Protein AF-X1VUN6-F1 (afdb_monomer)

InterPro domains:
  IPR033480 Single Cache domain 2 [PF17200] (4-90)

Solvent-accessible surface area (backbone atoms only — not comparable to full-atom values): 10839 Å² total; per-residue (Å²): 141,75,76,74,42,57,31,84,76,55,94,57,66,90,48,43,74,38,69,43,38,86,39,56,31,94,86,69,45,40,52,49,47,54,40,48,59,33,6,70,40,96,87,25,32,73,46,82,45,47,39,80,55,35,89,90,76,67,41,65,40,53,26,47,32,39,17,33,50,43,75,97,75,56,40,67,51,69,53,69,47,49,51,67,63,52,50,51,54,50,52,53,52,50,53,52,50,52,50,53,53,51,52,52,52,51,52,53,51,51,55,51,49,52,52,50,51,50,52,51,52,49,52,51,52,52,51,51,53,52,52,53,54,52,48,55,54,52,50,43,59,61,44,48,78,78,43,93,66,71,68,75,44,83,83,51,87,50,69,68,61,27,55,52,36,54,51,52,38,53,51,51,54,54,50,52,51,51,54,51,53,49,51,52,53,54,49,56,59,58,76,75,108

pLDDT: mean 90.58, std 8.15, range [49.88, 98.62]

Nearest PDB structures (foldseek):
  4gcz-assembly1_A  TM=3.437E-01  e=2.105E-01  Bacillus subtilis subsp. subtilis str. 168
  8g4a-assembly1_A  TM=5.368E-01  e=7.379E-01  Homo sapiens
  8a7f-assembly1_A  TM=3.339E-01  e=5.742E-01  Pseudomonas putida KT2440
  3lif-assembly2_B  TM=4.644E-01  e=2.012E+00  Rhodopseudomonas palustris

Structure (mmCIF, N/CA/C/O backbone):
data_AF-X1VUN6-F1
#
_entry.id   AF-X1VUN6-F1
#
loop_
_atom_site.group_PDB
_atom_site.id
_atom_site.type_symbol
_atom_site.label_atom_id
_atom_site.label_alt_id
_atom_site.label_comp_id
_atom_site.label_asym_id
_atom_site.label_entity_id
_atom_site.label_seq_id
_atom_site.pdbx_PDB_ins_code
_atom_site.Cartn_x
_atom_site.Cartn_y
_atom_site.Cartn_z
_atom_site.occupancy
_atom_si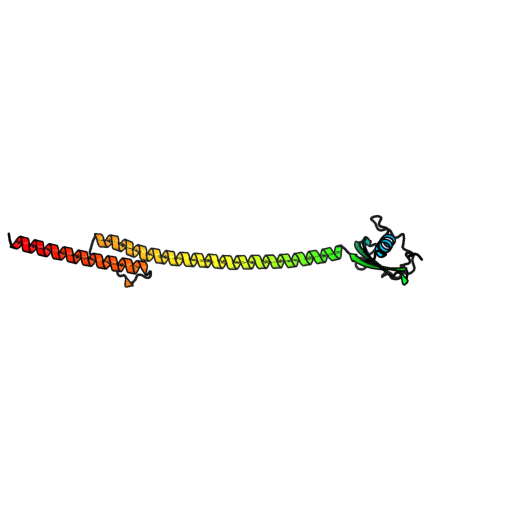te.B_iso_or_equiv
_atom_site.auth_seq_id
_atom_site.auth_comp_id
_atom_site.auth_asym_id
_atom_site.auth_atom_id
_atom_site.pdbx_PDB_model_num
ATOM 1 N N . ASN A 1 1 ? 19.304 -13.872 -46.587 1.00 49.88 1 ASN A N 1
ATOM 2 C CA . ASN A 1 1 ? 18.968 -12.550 -46.022 1.00 49.88 1 ASN A CA 1
ATOM 3 C C . ASN A 1 1 ? 19.120 -12.633 -44.522 1.00 49.88 1 ASN A C 1
ATOM 5 O O . ASN A 1 1 ? 18.476 -13.476 -43.923 1.00 49.88 1 ASN A O 1
ATOM 9 N N . THR A 1 2 ? 20.073 -11.897 -43.953 1.00 73.31 2 THR A N 1
ATOM 10 C CA . THR A 1 2 ? 20.476 -12.021 -42.545 1.00 73.31 2 THR A CA 1
ATOM 11 C C . THR A 1 2 ? 20.540 -10.642 -41.900 1.00 73.31 2 THR A C 1
ATOM 13 O O . THR A 1 2 ? 20.994 -9.680 -42.524 1.00 73.31 2 THR A O 1
ATOM 16 N N . PHE A 1 3 ? 20.104 -10.549 -40.644 1.00 85.88 3 PHE A N 1
ATOM 17 C CA . PHE A 1 3 ? 20.294 -9.370 -39.802 1.00 85.88 3 PHE A CA 1
ATOM 18 C C . PHE A 1 3 ? 21.800 -9.123 -39.622 1.00 85.88 3 PHE A C 1
ATOM 20 O O . PHE A 1 3 ? 22.508 -9.965 -39.076 1.00 85.88 3 PHE A O 1
ATOM 27 N N . LYS A 1 4 ? 22.307 -7.984 -40.112 1.00 89.06 4 LYS A N 1
ATOM 28 C CA . LYS A 1 4 ? 23.756 -7.686 -40.158 1.00 89.06 4 LYS A CA 1
ATOM 29 C C . LYS A 1 4 ? 24.303 -6.986 -38.908 1.00 89.06 4 LYS A C 1
ATOM 31 O O . LYS A 1 4 ? 25.496 -6.717 -38.858 1.00 89.06 4 LYS A O 1
ATOM 36 N N . GLY A 1 5 ? 23.444 -6.607 -37.958 1.00 91.06 5 GLY A N 1
ATOM 37 C CA . GLY A 1 5 ? 23.837 -5.827 -36.774 1.00 91.06 5 GLY A CA 1
ATOM 38 C C . GLY A 1 5 ? 24.268 -4.382 -37.064 1.00 91.06 5 GLY A C 1
ATOM 39 O O . GLY A 1 5 ? 24.896 -3.743 -36.219 1.00 91.06 5 GLY A O 1
ATOM 40 N N . ILE A 1 6 ? 23.948 -3.852 -38.251 1.00 95.25 6 ILE A N 1
ATOM 41 C CA . ILE A 1 6 ? 24.195 -2.448 -38.602 1.00 95.25 6 ILE A CA 1
ATOM 42 C C . ILE A 1 6 ? 23.177 -1.574 -37.873 1.00 95.25 6 ILE A C 1
ATOM 44 O O . ILE A 1 6 ? 21.969 -1.751 -38.017 1.00 95.25 6 ILE A O 1
ATOM 48 N N . THR A 1 7 ? 23.672 -0.608 -37.109 1.00 94.88 7 THR A N 1
ATOM 49 C CA . THR A 1 7 ? 22.829 0.319 -36.352 1.00 94.88 7 THR A CA 1
ATOM 50 C C . THR A 1 7 ? 22.155 1.314 -37.296 1.00 94.88 7 THR A C 1
ATOM 52 O O . THR A 1 7 ? 22.834 2.135 -37.912 1.00 94.88 7 THR A O 1
ATOM 55 N N . LEU A 1 8 ? 20.825 1.275 -37.386 1.00 94.38 8 LEU A N 1
ATOM 56 C CA . LEU A 1 8 ? 20.045 2.198 -38.224 1.00 94.38 8 LEU A CA 1
ATOM 57 C C . LEU A 1 8 ? 19.639 3.477 -37.476 1.00 94.38 8 LEU A C 1
ATOM 59 O O . LEU A 1 8 ? 19.599 4.551 -38.068 1.00 94.38 8 LEU A O 1
ATOM 63 N N . ALA A 1 9 ? 19.388 3.373 -36.168 1.00 93.56 9 ALA A N 1
ATOM 64 C CA . ALA A 1 9 ? 19.017 4.490 -35.307 1.00 93.56 9 ALA A CA 1
ATOM 65 C C . ALA A 1 9 ? 19.661 4.337 -33.923 1.00 93.56 9 ALA A C 1
ATOM 67 O O . ALA A 1 9 ? 19.695 3.244 -33.360 1.00 93.56 9 ALA A O 1
ATOM 68 N N . HIS A 1 10 ? 20.193 5.432 -33.376 1.00 91.75 10 HIS A N 1
ATOM 69 C CA . HIS A 1 10 ? 20.784 5.465 -32.040 1.00 91.75 10 HIS A CA 1
ATOM 70 C C . HIS A 1 10 ? 20.860 6.910 -31.530 1.00 91.75 10 HIS A C 1
ATOM 72 O O . HIS A 1 10 ? 21.116 7.823 -32.313 1.00 91.75 10 HIS A O 1
ATOM 78 N N . TYR A 1 11 ? 20.690 7.126 -30.221 1.00 88.12 11 TYR A N 1
ATOM 79 C CA . TYR A 1 11 ? 20.712 8.476 -29.639 1.00 88.12 11 TYR A CA 1
ATOM 80 C C . TYR A 1 11 ? 22.080 9.169 -29.825 1.00 88.12 11 TYR A C 1
ATOM 82 O O . TYR A 1 11 ? 22.154 10.339 -30.195 1.00 88.12 11 TYR A O 1
ATOM 90 N N . LYS A 1 12 ? 23.182 8.418 -29.668 1.00 90.38 12 LYS A N 1
ATOM 91 C CA . LYS A 1 12 ? 24.511 8.827 -30.150 1.00 90.38 12 LYS A CA 1
ATOM 92 C C . LYS A 1 12 ? 24.621 8.646 -31.660 1.00 90.38 12 LYS A C 1
ATOM 94 O O . LYS A 1 12 ? 24.723 7.512 -32.131 1.00 90.38 12 LYS A O 1
ATOM 99 N N . LYS A 1 13 ? 24.690 9.761 -32.391 1.00 93.19 13 LYS A N 1
ATOM 100 C CA . LYS A 1 13 ? 24.830 9.785 -33.858 1.00 93.19 13 LYS A CA 1
ATOM 101 C C . LYS A 1 13 ? 26.057 9.020 -34.363 1.00 93.19 13 LYS A C 1
ATOM 103 O O . LYS A 1 13 ? 25.990 8.403 -35.417 1.00 93.19 13 LYS A O 1
ATOM 108 N N . GLU A 1 14 ? 27.142 8.992 -33.591 1.00 93.44 14 GLU A N 1
ATOM 109 C CA . GLU A 1 14 ? 28.388 8.290 -33.941 1.00 93.44 14 GLU A CA 1
ATOM 110 C C . GLU A 1 14 ? 28.249 6.764 -34.062 1.00 93.44 14 GLU A C 1
ATOM 112 O O . GLU A 1 14 ? 29.154 6.115 -34.585 1.00 93.44 14 GLU A O 1
ATOM 117 N N . ASN A 1 15 ? 27.157 6.182 -33.557 1.00 92.62 15 ASN A N 1
ATOM 118 C CA . ASN A 1 15 ? 26.896 4.746 -33.648 1.00 92.62 15 ASN A CA 1
ATOM 119 C C . ASN A 1 15 ? 26.098 4.364 -34.897 1.00 92.62 15 ASN A C 1
ATOM 121 O O . ASN A 1 15 ? 26.076 3.188 -35.248 1.00 92.62 15 ASN A O 1
ATOM 125 N N . ILE A 1 16 ? 25.458 5.323 -35.572 1.00 95.88 16 ILE A N 1
ATOM 126 C CA . ILE A 1 16 ? 24.654 5.063 -36.770 1.00 95.88 16 ILE A CA 1
ATOM 127 C C . ILE A 1 16 ? 25.574 4.607 -37.911 1.00 95.88 16 ILE A C 1
ATOM 129 O O . ILE A 1 16 ? 26.646 5.168 -38.124 1.00 95.88 16 ILE A O 1
ATOM 133 N N . GLY A 1 17 ? 25.169 3.556 -38.624 1.00 95.38 17 GLY A N 1
ATOM 134 C CA . GLY A 1 17 ? 25.928 2.944 -39.717 1.00 95.38 17 GLY A CA 1
ATOM 135 C C . GLY A 1 17 ? 27.032 1.979 -39.272 1.00 95.38 17 GLY A C 1
ATOM 136 O O . GLY A 1 17 ? 27.578 1.263 -40.109 1.00 95.38 17 GLY A O 1
ATOM 137 N N . LYS A 1 18 ? 27.346 1.896 -37.972 1.00 95.12 18 LYS A N 1
ATOM 138 C CA . LYS A 1 18 ? 28.330 0.937 -37.454 1.00 95.12 18 LYS A CA 1
ATOM 139 C C . LYS A 1 18 ? 27.695 -0.433 -37.244 1.00 95.12 18 LYS A C 1
ATOM 141 O O . LYS A 1 18 ? 26.578 -0.537 -36.726 1.00 95.12 18 LYS A O 1
ATOM 146 N N . ASN A 1 19 ? 28.433 -1.482 -37.602 1.00 95.31 19 ASN A N 1
ATOM 147 C CA . ASN A 1 19 ? 28.108 -2.833 -37.165 1.00 95.31 19 ASN A CA 1
ATOM 148 C C . ASN A 1 19 ? 28.464 -2.964 -35.680 1.00 95.31 19 ASN A C 1
ATOM 150 O O . ASN A 1 19 ? 29.590 -2.667 -35.284 1.00 95.31 19 ASN A O 1
ATOM 154 N N . ARG A 1 20 ? 27.486 -3.352 -34.864 1.00 94.19 20 ARG A N 1
ATOM 155 C CA . ARG A 1 20 ? 27.638 -3.523 -33.416 1.00 94.19 20 ARG A CA 1
ATOM 156 C C . ARG A 1 20 ? 27.210 -4.919 -32.965 1.00 94.19 20 ARG A C 1
ATOM 158 O O . ARG A 1 20 ? 26.851 -5.078 -31.804 1.00 94.19 20 ARG A O 1
ATOM 165 N N . ILE A 1 21 ? 27.200 -5.912 -33.856 1.00 94.50 21 ILE A N 1
ATOM 166 C CA . ILE A 1 21 ? 26.751 -7.267 -33.510 1.00 94.50 21 ILE A CA 1
ATOM 167 C C . ILE A 1 21 ? 27.572 -7.877 -32.364 1.00 94.50 21 ILE A C 1
ATOM 169 O O . ILE A 1 21 ? 26.991 -8.439 -31.446 1.00 94.50 21 ILE A O 1
ATOM 173 N N . ASP A 1 22 ? 28.880 -7.609 -32.342 1.00 94.31 22 ASP A N 1
ATOM 174 C CA . ASP A 1 22 ? 29.821 -8.072 -31.311 1.00 94.31 22 ASP A CA 1
ATOM 175 C C . ASP A 1 22 ? 29.855 -7.173 -30.060 1.00 94.31 22 ASP A C 1
ATOM 177 O O . ASP A 1 22 ? 30.804 -7.205 -29.277 1.00 94.31 22 ASP A O 1
ATOM 181 N N . LEU A 1 23 ? 28.856 -6.300 -29.882 1.00 94.50 23 LEU A N 1
ATOM 182 C CA . LEU A 1 23 ? 28.766 -5.465 -28.690 1.00 94.50 23 LEU A CA 1
ATOM 183 C C . LEU A 1 23 ? 28.432 -6.334 -27.481 1.00 94.50 23 LEU A C 1
ATOM 185 O O . LEU A 1 23 ? 27.298 -6.791 -27.339 1.00 94.50 23 LEU A O 1
ATOM 189 N N . THR A 1 24 ? 29.404 -6.462 -26.589 1.00 95.88 24 THR A N 1
ATOM 190 C CA . THR A 1 24 ? 29.268 -7.208 -25.342 1.00 95.88 24 THR A CA 1
ATOM 191 C C . THR A 1 24 ? 29.187 -6.255 -24.156 1.00 95.88 24 THR A C 1
ATOM 193 O O . THR A 1 24 ? 29.926 -5.269 -24.095 1.00 95.88 24 THR A O 1
ATOM 196 N N . ASP A 1 25 ? 28.272 -6.523 -23.230 1.00 95.31 25 ASP A N 1
ATOM 197 C CA . ASP A 1 25 ? 28.170 -5.776 -21.979 1.00 95.31 25 ASP A CA 1
ATOM 198 C C . ASP A 1 25 ? 29.216 -6.221 -20.934 1.00 95.31 25 ASP A C 1
ATOM 200 O O . ASP A 1 25 ? 30.034 -7.113 -21.171 1.00 95.31 25 ASP A O 1
ATOM 204 N N . SER A 1 26 ? 29.197 -5.604 -19.749 1.00 94.31 26 SER A N 1
ATOM 205 C CA . SER A 1 26 ? 30.105 -5.957 -18.646 1.00 94.31 26 SER A CA 1
ATOM 206 C C . SER A 1 26 ? 29.884 -7.361 -18.069 1.00 94.31 26 SER A C 1
ATOM 208 O O . SER A 1 26 ? 30.753 -7.860 -17.360 1.00 94.31 26 SER A O 1
ATOM 210 N N . AS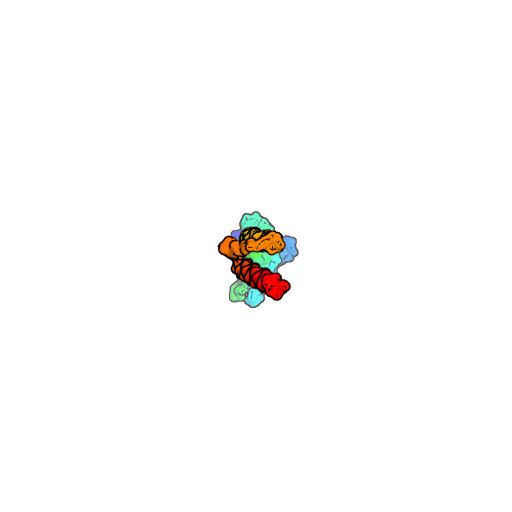N A 1 27 ? 28.742 -7.990 -18.357 1.00 94.00 27 ASN A N 1
ATOM 211 C CA . ASN A 1 27 ? 28.363 -9.321 -17.885 1.00 94.00 27 ASN A CA 1
ATOM 212 C C . ASN A 1 27 ? 28.617 -10.413 -18.940 1.00 94.00 27 ASN A C 1
ATOM 214 O O . ASN A 1 27 ? 28.343 -11.584 -18.684 1.00 94.00 27 ASN A O 1
ATOM 218 N N . GLY A 1 28 ? 29.148 -10.056 -20.114 1.00 95.00 28 GLY A N 1
ATOM 219 C CA . GLY A 1 28 ? 29.407 -10.996 -21.204 1.00 95.00 28 GLY A CA 1
ATOM 220 C C . GLY A 1 28 ? 28.227 -11.206 -22.160 1.00 95.00 28 GLY A C 1
ATOM 221 O O . GLY A 1 28 ? 28.318 -12.051 -23.050 1.00 95.00 28 GLY A O 1
ATOM 222 N N . VAL A 1 29 ? 27.135 -10.447 -22.027 1.00 96.69 29 VAL A N 1
ATOM 223 C CA . VAL A 1 29 ? 25.965 -10.542 -22.911 1.00 96.69 29 VAL A CA 1
ATOM 224 C C . VAL A 1 29 ? 26.264 -9.854 -24.238 1.00 96.69 29 VAL A C 1
ATOM 226 O O . VAL A 1 29 ? 26.546 -8.656 -24.275 1.00 96.69 29 VAL A O 1
ATOM 229 N N . ARG A 1 30 ? 26.151 -10.594 -25.347 1.00 96.62 30 ARG A N 1
ATOM 230 C CA . ARG A 1 30 ? 26.255 -10.063 -26.717 1.00 96.62 30 ARG A CA 1
ATOM 231 C C . ARG A 1 30 ? 24.961 -9.335 -27.084 1.00 96.62 30 ARG A C 1
ATOM 233 O O . ARG A 1 30 ? 24.092 -9.883 -27.753 1.00 96.62 30 ARG A O 1
ATOM 240 N N . ILE A 1 31 ? 24.828 -8.098 -26.605 1.00 95.81 31 ILE A N 1
ATOM 241 C CA . ILE A 1 31 ? 23.584 -7.311 -26.557 1.00 95.81 31 ILE A CA 1
ATOM 242 C C . ILE A 1 31 ? 22.792 -7.386 -27.868 1.00 95.81 31 ILE A C 1
ATOM 244 O O . ILE A 1 31 ? 21.620 -7.752 -27.874 1.00 95.81 31 ILE A O 1
ATOM 248 N N . ASN A 1 32 ? 23.416 -7.015 -28.990 1.00 95.31 32 ASN A N 1
ATOM 249 C CA . ASN A 1 32 ? 22.701 -6.903 -30.261 1.00 95.31 32 ASN A CA 1
ATOM 250 C C . ASN A 1 32 ? 22.405 -8.267 -30.888 1.00 95.31 32 ASN A C 1
ATOM 252 O O . ASN A 1 32 ? 21.377 -8.411 -31.541 1.00 95.31 32 ASN A O 1
ATOM 256 N N . GLU A 1 33 ? 23.273 -9.259 -30.693 1.00 96.25 33 GLU A N 1
ATOM 257 C CA . GLU A 1 33 ? 23.028 -10.625 -31.156 1.00 96.25 33 GLU A CA 1
ATOM 258 C C . GLU A 1 33 ? 21.854 -11.256 -30.406 1.00 96.25 33 GLU A C 1
ATOM 260 O O . GLU A 1 33 ? 20.937 -11.765 -31.046 1.00 96.25 33 GLU A O 1
ATOM 265 N N . GLU A 1 34 ? 21.830 -11.146 -29.076 1.00 96.81 34 GLU A N 1
ATOM 266 C CA . GLU A 1 34 ? 20.735 -11.661 -28.250 1.00 96.81 34 GLU A CA 1
ATOM 267 C C . GLU A 1 34 ? 19.415 -10.949 -28.563 1.00 96.81 34 GLU A C 1
ATOM 269 O O . GLU A 1 34 ? 18.403 -11.611 -28.790 1.00 96.81 34 GLU A O 1
ATOM 274 N N . LEU A 1 35 ? 19.419 -9.615 -28.692 1.00 96.62 35 LEU A N 1
ATOM 275 C CA . LEU A 1 35 ? 18.222 -8.862 -29.087 1.00 96.62 35 LEU A CA 1
ATOM 276 C C . LEU A 1 35 ? 17.714 -9.283 -30.471 1.00 96.62 35 LEU A C 1
ATOM 278 O O . LEU A 1 35 ? 16.518 -9.500 -30.644 1.00 96.62 35 LEU A O 1
ATOM 282 N N . ILE A 1 36 ? 18.605 -9.454 -31.453 1.00 96.06 36 ILE A N 1
ATOM 283 C CA . ILE A 1 36 ? 18.228 -9.960 -32.779 1.00 96.06 36 ILE A CA 1
ATOM 284 C C . ILE A 1 36 ? 17.673 -11.385 -32.675 1.00 96.06 36 ILE A C 1
ATOM 286 O O . ILE A 1 36 ? 16.708 -11.707 -33.367 1.00 96.06 36 ILE A O 1
ATOM 290 N N . ASN A 1 37 ? 18.252 -12.246 -31.839 1.00 95.94 37 ASN A N 1
ATOM 291 C CA . ASN A 1 37 ? 17.796 -13.622 -31.672 1.00 95.94 37 ASN A CA 1
ATOM 292 C C . ASN A 1 37 ? 16.387 -13.683 -31.080 1.00 95.94 37 ASN A C 1
ATOM 294 O O . ASN A 1 37 ? 15.528 -14.331 -31.675 1.00 95.94 37 ASN A O 1
ATOM 298 N N . VAL A 1 38 ? 16.119 -12.959 -29.988 1.00 97.12 38 VAL A N 1
ATOM 299 C CA . VAL A 1 38 ? 14.777 -12.933 -29.381 1.00 97.12 38 VAL A CA 1
ATOM 300 C C . VAL A 1 38 ? 13.753 -12.199 -30.250 1.00 97.12 38 VAL A C 1
ATOM 302 O O . VAL A 1 38 ? 12.574 -12.536 -30.214 1.00 97.12 38 VAL A O 1
ATOM 305 N N . SER A 1 39 ? 14.187 -11.248 -31.087 1.00 96.81 39 SER A N 1
ATOM 306 C CA . SER A 1 39 ? 13.291 -10.495 -31.976 1.00 96.81 39 SER A CA 1
ATOM 307 C C . SER A 1 39 ? 12.595 -11.351 -33.036 1.00 96.81 39 SER A C 1
ATOM 309 O O . SER A 1 39 ? 11.559 -10.944 -33.561 1.00 96.81 39 SER A O 1
ATOM 311 N N . LYS A 1 40 ? 13.163 -12.519 -33.361 1.00 94.75 40 LYS A N 1
ATOM 312 C CA . LYS A 1 40 ? 12.641 -13.459 -34.367 1.00 94.75 40 LYS A CA 1
ATOM 313 C C . LYS A 1 40 ? 11.497 -14.323 -33.841 1.00 94.75 40 LYS A C 1
ATOM 315 O O . LYS A 1 40 ? 10.872 -15.041 -34.617 1.00 94.75 40 LYS A O 1
ATOM 320 N N . ASN A 1 41 ? 11.245 -14.302 -32.534 1.00 95.31 41 ASN A N 1
ATOM 321 C CA . ASN A 1 41 ? 10.076 -14.962 -31.972 1.00 95.31 41 ASN A CA 1
ATOM 322 C C . ASN A 1 41 ? 8.798 -14.241 -32.444 1.00 95.31 41 ASN A C 1
ATOM 324 O O . ASN A 1 41 ? 8.833 -13.019 -32.610 1.00 95.31 41 ASN A O 1
ATOM 328 N N . PRO A 1 42 ? 7.664 -14.950 -32.610 1.00 92.81 42 PRO A N 1
ATOM 329 C CA . PRO A 1 42 ? 6.412 -14.348 -33.083 1.00 92.81 42 PRO A CA 1
ATOM 330 C C . PRO A 1 42 ? 5.973 -13.114 -32.277 1.00 92.81 42 PRO A C 1
ATOM 332 O O . PRO A 1 42 ? 5.596 -12.095 -32.854 1.00 92.81 42 PRO A O 1
ATOM 335 N N . ASP A 1 43 ? 6.113 -13.183 -30.952 1.00 94.81 43 ASP A N 1
ATOM 336 C CA . ASP A 1 43 ? 5.760 -12.112 -30.013 1.00 94.81 43 ASP A CA 1
ATOM 337 C C . ASP A 1 43 ? 6.981 -11.281 -29.579 1.00 94.81 43 ASP A C 1
ATOM 339 O O . ASP A 1 43 ? 6.955 -10.649 -28.526 1.00 94.81 43 ASP A O 1
ATOM 343 N N . GLY A 1 44 ? 8.083 -11.336 -30.337 1.00 96.31 44 GLY A N 1
ATOM 344 C CA . GLY A 1 44 ? 9.368 -10.773 -29.929 1.00 96.31 44 GLY A CA 1
ATOM 345 C C . GLY A 1 44 ? 9.920 -11.419 -28.654 1.00 96.31 44 GLY A C 1
ATOM 346 O O . GLY A 1 44 ? 9.596 -12.556 -28.296 1.00 96.31 44 GLY A O 1
ATOM 347 N N . GLY A 1 45 ? 10.785 -10.705 -27.941 1.00 97.62 45 GLY A N 1
ATOM 348 C CA . GLY A 1 45 ? 11.276 -11.199 -26.662 1.00 97.62 45 GLY A CA 1
ATOM 349 C C . GLY A 1 45 ? 12.167 -10.232 -25.911 1.00 97.62 45 GLY A C 1
ATOM 350 O O . GLY A 1 45 ? 12.497 -9.150 -26.399 1.00 97.62 45 GLY A O 1
ATOM 351 N N . TYR A 1 46 ? 12.531 -10.646 -24.701 1.00 97.94 46 TYR A N 1
ATOM 352 C CA . TYR A 1 46 ? 13.241 -9.826 -23.730 1.00 97.94 46 TYR A CA 1
ATOM 353 C C . TYR A 1 46 ? 14.681 -10.293 -23.530 1.00 97.94 46 TYR A C 1
ATOM 355 O O . TYR A 1 46 ? 14.969 -11.485 -23.625 1.00 97.94 46 TYR A O 1
ATOM 363 N N . VAL A 1 47 ? 15.567 -9.349 -23.218 1.00 97.50 47 VAL A N 1
ATOM 364 C CA . VAL A 1 47 ? 16.959 -9.603 -22.835 1.00 97.50 47 VAL A CA 1
ATOM 365 C C . VAL A 1 47 ? 17.324 -8.687 -21.675 1.00 97.50 47 VAL A C 1
ATOM 367 O O . VAL A 1 47 ? 17.145 -7.470 -21.767 1.00 97.50 47 VAL A O 1
ATOM 370 N N . ASP A 1 48 ? 17.891 -9.272 -20.626 1.00 97.50 48 ASP A N 1
ATOM 371 C CA . ASP A 1 48 ? 18.498 -8.541 -19.518 1.00 97.50 48 ASP A CA 1
ATOM 372 C C . ASP A 1 48 ? 19.982 -8.320 -19.813 1.00 97.50 48 ASP A C 1
ATOM 374 O O . ASP A 1 48 ? 20.723 -9.269 -20.076 1.00 97.50 48 ASP A O 1
ATOM 378 N N . TYR A 1 49 ? 20.422 -7.065 -19.798 1.00 97.00 49 TYR A N 1
ATOM 379 C CA . TYR A 1 49 ? 21.812 -6.704 -20.076 1.00 97.00 49 TYR A CA 1
ATOM 380 C C . TYR A 1 49 ? 22.182 -5.364 -19.440 1.00 97.00 49 TYR A C 1
ATOM 382 O O . TYR A 1 49 ? 21.329 -4.577 -19.032 1.00 97.00 49 TYR A O 1
ATOM 390 N N . VAL A 1 50 ? 23.473 -5.060 -19.382 1.00 96.88 50 VAL A N 1
ATOM 391 C CA . VAL A 1 50 ? 23.969 -3.742 -18.982 1.00 96.88 50 VAL A CA 1
ATOM 392 C C . VAL A 1 50 ? 24.068 -2.858 -20.221 1.00 96.88 50 VAL A C 1
ATOM 394 O O . VAL A 1 50 ? 24.904 -3.052 -21.106 1.00 96.88 50 VAL A O 1
ATOM 397 N N . GLY A 1 51 ? 23.195 -1.854 -20.308 1.00 93.00 51 GLY A N 1
ATOM 398 C CA . GLY A 1 51 ? 23.288 -0.833 -21.341 1.00 93.00 51 GLY A CA 1
ATOM 399 C C . GLY A 1 51 ? 24.582 -0.049 -21.162 1.00 93.00 51 GLY A C 1
ATOM 400 O O . GLY A 1 51 ? 24.822 0.497 -20.094 1.00 93.00 51 GLY A O 1
ATOM 401 N N . THR A 1 52 ? 25.410 0.041 -22.205 1.00 88.88 52 THR A N 1
ATOM 402 C CA . THR A 1 52 ? 26.748 0.657 -22.108 1.00 88.88 52 THR A CA 1
ATOM 403 C C . THR A 1 52 ? 26.722 2.135 -21.741 1.00 88.88 52 THR A C 1
ATOM 405 O O . THR A 1 52 ? 27.736 2.676 -21.314 1.00 88.88 52 THR A O 1
ATOM 408 N N . ILE A 1 53 ? 25.600 2.809 -22.001 1.00 89.25 53 ILE A N 1
ATOM 409 C CA . ILE A 1 53 ? 25.431 4.211 -21.657 1.00 89.25 53 ILE A CA 1
ATOM 410 C C . ILE A 1 53 ? 23.950 4.580 -21.523 1.00 89.25 53 ILE A C 1
ATOM 412 O O . ILE A 1 53 ? 23.181 4.504 -22.487 1.00 89.25 53 ILE A O 1
ATOM 416 N N . LYS A 1 54 ? 23.557 4.993 -20.319 1.00 92.25 54 LYS A N 1
ATOM 417 C CA . LYS A 1 54 ? 22.249 5.584 -20.045 1.00 92.25 54 LYS A CA 1
ATOM 418 C C . LYS A 1 54 ? 22.266 7.065 -20.454 1.00 92.25 54 LYS A C 1
ATOM 420 O O . LYS A 1 54 ? 23.189 7.770 -20.056 1.00 92.25 54 LYS A O 1
ATOM 425 N N . PRO A 1 55 ? 21.304 7.558 -21.260 1.00 89.12 55 PRO A N 1
ATOM 426 C CA . PRO A 1 55 ? 21.330 8.929 -21.782 1.00 89.12 55 PRO A CA 1
ATOM 427 C C . PRO A 1 55 ? 21.459 10.031 -20.723 1.00 89.12 55 PRO A C 1
ATOM 429 O O . PRO A 1 55 ? 22.166 11.004 -20.968 1.00 89.12 55 PRO A O 1
ATOM 432 N N . ASP A 1 56 ? 20.822 9.861 -19.562 1.00 88.88 56 ASP A N 1
ATOM 433 C CA . ASP A 1 56 ? 20.743 10.911 -18.538 1.00 88.88 56 ASP A CA 1
ATOM 434 C C . ASP A 1 56 ? 21.974 10.961 -17.623 1.00 88.88 56 ASP A C 1
ATOM 436 O O . ASP A 1 56 ? 22.350 12.030 -17.150 1.00 88.88 56 ASP A O 1
ATOM 440 N N . THR A 1 57 ? 22.625 9.817 -17.388 1.00 91.00 57 THR A N 1
ATOM 441 C CA . THR A 1 57 ? 23.796 9.715 -16.498 1.00 91.00 57 THR A CA 1
ATOM 442 C C . THR A 1 57 ? 25.113 9.579 -17.256 1.00 91.00 57 THR A C 1
ATOM 444 O O . THR A 1 57 ? 26.174 9.814 -16.693 1.00 91.00 57 THR A O 1
ATOM 447 N N . ASN A 1 58 ? 25.065 9.212 -18.540 1.00 89.81 58 ASN A N 1
ATOM 448 C CA . ASN A 1 58 ? 26.216 8.803 -19.344 1.00 89.81 58 ASN A CA 1
ATOM 449 C C . ASN A 1 58 ? 27.032 7.629 -18.761 1.00 89.81 58 ASN A C 1
ATOM 451 O O . ASN A 1 58 ? 28.151 7.378 -19.210 1.00 89.81 58 ASN A O 1
ATOM 455 N N . GLU A 1 59 ? 26.454 6.860 -17.840 1.00 92.00 59 GLU A N 1
ATOM 456 C CA . GLU A 1 59 ? 27.085 5.695 -17.215 1.00 92.00 59 GLU A CA 1
ATOM 457 C C . GLU A 1 59 ? 26.414 4.384 -17.659 1.00 92.00 59 GLU A C 1
ATOM 459 O O . GLU A 1 59 ? 25.258 4.402 -18.106 1.00 92.00 59 GLU A O 1
ATOM 464 N N . PRO A 1 60 ? 27.110 3.234 -17.576 1.00 93.25 60 PRO A N 1
ATOM 465 C CA . PRO A 1 60 ? 26.486 1.937 -17.793 1.00 93.25 60 PRO A CA 1
ATOM 466 C C . PRO A 1 60 ? 25.421 1.635 -16.732 1.00 93.25 60 PRO A C 1
ATOM 468 O O . PRO A 1 60 ? 25.637 1.888 -15.551 1.00 93.25 60 PRO A O 1
ATOM 471 N N . ALA A 1 61 ? 24.289 1.060 -17.139 1.00 95.75 61 ALA A N 1
ATOM 472 C CA . ALA A 1 61 ? 23.195 0.727 -16.225 1.00 95.75 61 ALA A CA 1
ATOM 473 C C . ALA A 1 61 ? 22.437 -0.531 -16.668 1.00 95.75 61 ALA A C 1
ATOM 475 O O . ALA A 1 61 ? 22.277 -0.783 -17.866 1.00 95.75 61 ALA A O 1
ATOM 476 N N . SER A 1 62 ? 21.943 -1.303 -15.697 1.00 96.69 62 SER A N 1
ATOM 477 C CA . SER A 1 62 ? 21.116 -2.488 -15.941 1.00 96.69 62 SER A CA 1
ATOM 478 C C . SER A 1 62 ? 19.840 -2.121 -16.690 1.00 96.69 62 SER A C 1
ATOM 480 O O . SER A 1 62 ? 19.132 -1.180 -16.324 1.00 96.69 62 SER A O 1
ATOM 482 N N . LYS A 1 63 ? 19.543 -2.878 -17.742 1.00 96.50 63 LYS A N 1
ATOM 483 C CA . LYS A 1 63 ? 18.449 -2.619 -18.666 1.00 96.50 63 LYS A CA 1
ATOM 484 C C . LYS A 1 63 ? 17.735 -3.915 -19.031 1.00 96.50 63 LYS A C 1
ATOM 486 O O . LYS A 1 63 ? 18.374 -4.919 -19.329 1.00 96.50 63 LYS A O 1
ATOM 491 N N . ILE A 1 64 ? 16.410 -3.841 -19.074 1.00 97.00 64 ILE A N 1
ATOM 492 C CA . ILE A 1 64 ? 15.556 -4.879 -19.651 1.00 97.00 64 ILE A CA 1
ATOM 493 C C . ILE A 1 64 ? 15.147 -4.384 -21.035 1.00 97.00 64 ILE A C 1
ATOM 495 O O . ILE A 1 64 ? 14.418 -3.393 -21.166 1.00 97.00 64 ILE A O 1
ATOM 499 N N . GLY A 1 65 ? 15.680 -5.017 -22.077 1.00 96.94 65 GLY A N 1
ATOM 500 C CA . GLY A 1 65 ? 15.333 -4.726 -23.463 1.00 96.94 65 GLY A CA 1
ATOM 501 C C . GLY A 1 65 ? 14.267 -5.675 -23.982 1.00 96.94 65 GLY A C 1
ATOM 502 O O . GLY A 1 65 ? 14.265 -6.845 -23.630 1.00 96.94 65 GLY A O 1
ATOM 503 N N . TYR A 1 66 ? 13.395 -5.176 -24.848 1.00 97.88 66 TYR A N 1
ATOM 504 C CA . TYR A 1 66 ? 12.487 -5.970 -25.666 1.00 97.88 66 TYR A CA 1
ATOM 505 C C . TYR A 1 66 ? 12.801 -5.705 -27.131 1.00 97.88 66 TYR A C 1
ATOM 507 O O . TYR A 1 66 ? 13.000 -4.546 -27.500 1.00 97.88 66 TYR A O 1
ATOM 515 N N . ALA A 1 67 ? 12.814 -6.741 -27.963 1.00 97.81 67 ALA A N 1
ATOM 516 C CA . ALA A 1 67 ? 12.992 -6.599 -29.399 1.00 97.81 67 ALA A CA 1
ATOM 517 C C . ALA A 1 67 ? 11.977 -7.419 -30.190 1.00 97.81 67 ALA A C 1
ATOM 519 O O . ALA A 1 67 ? 11.575 -8.504 -29.775 1.00 97.81 67 ALA A O 1
ATOM 520 N N . GLN A 1 68 ? 11.613 -6.901 -31.361 1.00 97.38 68 GLN A N 1
ATOM 521 C CA . GLN A 1 68 ? 10.757 -7.567 -32.334 1.00 97.38 68 GLN A CA 1
ATOM 522 C C . GLN A 1 68 ? 11.245 -7.278 -33.752 1.00 97.38 68 GLN A C 1
ATOM 524 O O . GLN A 1 68 ? 11.703 -6.173 -34.064 1.00 97.38 68 GLN A O 1
ATOM 529 N N . SER A 1 69 ? 11.194 -8.301 -34.597 1.00 96.12 69 SER A N 1
ATOM 530 C CA . SER A 1 69 ? 11.653 -8.219 -35.975 1.00 96.12 69 SER A CA 1
ATOM 531 C C . SER A 1 69 ? 10.537 -7.790 -36.927 1.00 96.12 69 SER A C 1
ATOM 533 O O . SER A 1 69 ? 9.360 -8.070 -36.717 1.00 96.12 69 SER A O 1
ATOM 535 N N . ILE A 1 70 ? 10.927 -7.080 -37.984 1.00 94.62 70 ILE A N 1
ATOM 536 C CA . ILE A 1 70 ? 10.107 -6.809 -39.165 1.00 94.62 70 ILE A CA 1
ATOM 537 C C . ILE A 1 70 ? 10.757 -7.565 -40.319 1.00 94.62 70 ILE A C 1
ATOM 539 O O . ILE A 1 70 ? 11.760 -7.110 -40.882 1.00 94.62 70 ILE A O 1
ATOM 543 N N . ASP A 1 71 ? 10.203 -8.729 -40.644 1.00 88.81 71 ASP A N 1
ATOM 544 C CA . ASP A 1 71 ? 10.812 -9.674 -41.582 1.00 88.81 71 ASP A CA 1
ATOM 545 C C . ASP A 1 71 ? 10.985 -9.098 -42.990 1.00 88.81 71 ASP A C 1
ATOM 547 O O . ASP A 1 71 ? 12.049 -9.269 -43.585 1.00 88.81 71 ASP A O 1
ATOM 551 N N . ASP A 1 72 ? 10.018 -8.332 -43.499 1.00 92.69 72 ASP A N 1
ATOM 552 C CA . ASP A 1 72 ? 10.094 -7.737 -44.844 1.00 92.69 72 ASP A CA 1
ATOM 553 C C . ASP A 1 72 ? 11.338 -6.859 -45.035 1.00 92.69 72 ASP A C 1
ATOM 555 O O . ASP A 1 72 ? 11.902 -6.775 -46.128 1.00 92.69 72 ASP A O 1
ATOM 559 N N . TRP A 1 73 ? 11.787 -6.204 -43.962 1.00 93.00 73 TRP A N 1
ATOM 560 C CA . TRP A 1 73 ? 12.922 -5.279 -43.982 1.00 93.00 73 TRP A CA 1
ATOM 561 C C . TRP A 1 73 ? 14.173 -5.853 -43.326 1.00 93.00 73 TRP A C 1
ATOM 563 O O . TRP A 1 73 ? 15.247 -5.258 -43.436 1.00 93.00 73 TRP A O 1
ATOM 573 N N . GLN A 1 74 ? 14.055 -7.007 -42.663 1.00 92.69 74 GLN A N 1
ATOM 574 C CA . GLN A 1 74 ? 15.112 -7.604 -41.846 1.00 92.69 74 GLN A CA 1
ATOM 575 C C . GLN A 1 74 ? 15.617 -6.619 -40.779 1.00 92.69 74 GLN A C 1
ATOM 577 O O . GLN A 1 74 ? 16.822 -6.480 -40.540 1.00 92.69 74 GLN A O 1
ATOM 582 N N . TRP A 1 75 ? 14.687 -5.883 -40.165 1.00 95.31 75 TRP A N 1
ATOM 583 C CA . TRP A 1 75 ? 14.973 -4.937 -39.086 1.00 95.31 75 TRP A CA 1
ATOM 584 C C . TRP A 1 75 ? 14.620 -5.557 -37.747 1.00 95.31 75 TRP A C 1
ATOM 586 O O . TRP A 1 75 ? 13.552 -6.136 -37.605 1.00 95.31 75 TRP A O 1
ATOM 596 N N . SER A 1 76 ? 15.507 -5.422 -36.766 1.00 95.69 76 SER A N 1
ATOM 597 C CA . SER A 1 76 ? 15.193 -5.709 -35.367 1.00 95.69 76 SER A CA 1
ATOM 598 C C . SER A 1 76 ? 14.977 -4.376 -34.670 1.00 95.69 76 SER A C 1
ATOM 600 O O . SER A 1 76 ? 15.906 -3.569 -34.583 1.00 95.69 76 SER A O 1
ATOM 602 N N . ILE A 1 77 ? 13.758 -4.131 -34.200 1.00 95.44 77 ILE A N 1
ATOM 603 C CA . ILE A 1 77 ? 13.409 -2.921 -33.460 1.00 95.44 77 ILE A CA 1
ATOM 604 C C . ILE A 1 77 ? 13.365 -3.280 -31.987 1.00 95.44 77 ILE A C 1
ATOM 606 O O . ILE A 1 77 ? 12.654 -4.199 -31.591 1.00 95.44 77 ILE A 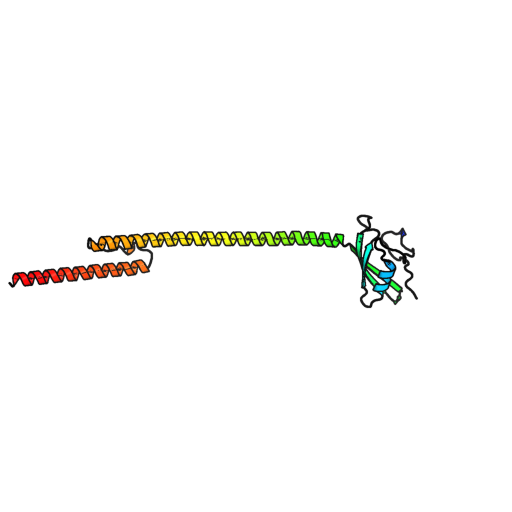O 1
ATOM 610 N N . GLY A 1 78 ? 14.137 -2.551 -31.186 1.00 93.75 78 GLY A N 1
ATOM 611 C CA . GLY A 1 78 ? 14.207 -2.751 -29.749 1.00 93.75 78 GLY A CA 1
ATOM 612 C C . GLY A 1 78 ? 13.835 -1.501 -28.968 1.00 93.75 78 GLY A C 1
ATOM 613 O O . GLY A 1 78 ? 14.155 -0.381 -29.366 1.00 93.75 78 GLY A O 1
ATOM 614 N N . THR A 1 79 ? 13.200 -1.706 -27.823 1.00 94.19 79 THR A N 1
ATOM 615 C CA . THR A 1 79 ? 13.025 -0.705 -26.769 1.00 94.19 79 THR A CA 1
ATOM 616 C C . THR A 1 79 ? 13.536 -1.281 -25.454 1.00 94.19 79 THR A C 1
ATOM 618 O O . THR A 1 79 ? 13.887 -2.454 -25.377 1.00 94.19 79 THR A O 1
ATOM 621 N N . GLY A 1 80 ? 13.617 -0.478 -24.402 1.00 93.62 80 GLY A N 1
ATOM 622 C CA . GLY A 1 80 ? 13.908 -1.021 -23.085 1.00 93.62 80 GLY A CA 1
ATOM 623 C C . GLY A 1 80 ? 13.909 0.025 -21.995 1.00 93.62 80 GLY A C 1
ATOM 624 O O . GLY A 1 80 ? 14.031 1.220 -22.266 1.00 93.62 80 GLY A O 1
ATOM 625 N N . VAL A 1 81 ? 13.833 -0.465 -20.768 1.00 95.12 81 VAL A N 1
ATOM 626 C CA . VAL A 1 81 ? 13.722 0.322 -19.539 1.00 95.12 81 VAL A CA 1
ATOM 627 C C . VAL A 1 81 ? 14.912 0.029 -18.639 1.00 95.12 81 VAL A C 1
ATOM 629 O O . VAL A 1 81 ? 15.367 -1.115 -18.567 1.00 95.12 81 VAL A O 1
ATOM 632 N N . TYR A 1 82 ? 15.446 1.059 -17.988 1.00 95.69 82 TYR A N 1
ATOM 633 C CA . TYR A 1 82 ? 16.506 0.864 -17.007 1.00 95.69 82 TYR A CA 1
ATOM 634 C C . TYR A 1 82 ? 15.902 0.432 -15.670 1.00 95.69 82 TYR A C 1
ATOM 636 O O . TYR A 1 82 ? 14.817 0.872 -15.288 1.00 95.69 82 TYR A O 1
ATOM 644 N N . VAL A 1 83 ? 16.585 -0.485 -14.986 1.00 94.88 83 VAL A N 1
ATOM 645 C CA . VAL A 1 83 ? 16.080 -1.101 -13.749 1.00 94.88 83 VAL A CA 1
ATOM 646 C C . VAL A 1 83 ? 16.014 -0.083 -12.610 1.00 94.88 83 VAL A C 1
ATOM 648 O O . VAL A 1 83 ? 15.065 -0.094 -11.834 1.00 94.88 83 VAL A O 1
ATOM 651 N N . ASP A 1 84 ? 16.966 0.844 -12.555 1.00 93.38 84 ASP A N 1
ATOM 652 C CA . ASP A 1 84 ? 16.999 1.926 -11.569 1.00 93.38 84 ASP A CA 1
ATOM 653 C C . ASP A 1 84 ? 15.781 2.864 -11.681 1.00 93.38 84 ASP A C 1
ATOM 655 O O . ASP A 1 84 ? 15.201 3.241 -10.665 1.00 93.38 84 ASP A O 1
ATOM 659 N N . ASP A 1 85 ? 15.318 3.171 -12.896 1.00 93.25 85 ASP A N 1
ATOM 660 C CA . ASP A 1 85 ? 14.097 3.964 -13.107 1.00 93.25 85 ASP A CA 1
ATOM 661 C C . ASP A 1 85 ? 12.863 3.246 -12.534 1.00 93.25 85 ASP A C 1
ATOM 663 O O . ASP A 1 85 ? 11.995 3.866 -11.913 1.00 93.25 85 ASP A O 1
ATOM 667 N N . ILE A 1 86 ? 12.795 1.919 -12.692 1.00 92.44 86 ILE A N 1
ATOM 668 C CA . ILE A 1 86 ? 11.730 1.094 -12.105 1.00 92.44 86 ILE A CA 1
ATOM 669 C C . ILE A 1 86 ? 11.820 1.123 -10.574 1.00 92.44 86 ILE A C 1
ATOM 671 O O . ILE A 1 86 ? 10.797 1.273 -9.902 1.00 92.44 86 ILE A O 1
ATOM 675 N N . GLU A 1 87 ? 13.021 0.996 -10.010 1.00 92.44 87 GLU A N 1
ATOM 676 C CA . GLU A 1 87 ? 13.240 1.024 -8.561 1.00 92.44 87 GLU A CA 1
ATOM 677 C C . GLU A 1 87 ? 12.808 2.352 -7.934 1.00 92.44 87 GLU A C 1
ATOM 679 O O . GLU A 1 87 ? 12.145 2.342 -6.893 1.00 92.44 87 GLU A O 1
ATOM 684 N N . VAL A 1 88 ? 13.103 3.479 -8.588 1.00 92.94 88 VAL A N 1
ATOM 685 C CA . VAL A 1 88 ? 12.647 4.810 -8.159 1.00 92.94 88 VAL A CA 1
ATOM 686 C C . VAL A 1 88 ? 11.120 4.867 -8.120 1.00 92.94 88 VAL A C 1
ATOM 688 O O . VAL A 1 88 ? 10.541 5.213 -7.088 1.00 92.94 88 VAL A O 1
ATOM 691 N N . ILE A 1 89 ? 10.451 4.437 -9.194 1.00 93.06 89 ILE A N 1
ATOM 692 C CA . ILE A 1 89 ? 8.981 4.415 -9.261 1.00 93.06 89 ILE A CA 1
ATOM 693 C C . ILE A 1 89 ? 8.399 3.522 -8.155 1.00 93.06 89 ILE A C 1
ATOM 695 O O . ILE A 1 89 ? 7.429 3.894 -7.487 1.00 93.06 89 ILE A O 1
ATOM 699 N N . ILE A 1 90 ? 8.986 2.345 -7.922 1.00 94.56 90 ILE A N 1
ATOM 700 C CA . ILE A 1 90 ? 8.549 1.431 -6.860 1.00 94.56 90 ILE A CA 1
ATOM 701 C C . ILE A 1 90 ? 8.729 2.076 -5.482 1.00 94.56 90 ILE A C 1
ATOM 703 O O . ILE A 1 90 ? 7.831 1.972 -4.642 1.00 94.56 90 ILE A O 1
ATOM 707 N N . ALA A 1 91 ? 9.857 2.741 -5.229 1.00 94.25 91 ALA A N 1
ATOM 708 C CA . ALA A 1 91 ? 10.130 3.408 -3.961 1.00 94.25 91 ALA A CA 1
ATOM 709 C C . ALA A 1 91 ? 9.124 4.538 -3.686 1.00 94.25 91 ALA A C 1
ATOM 711 O O . ALA A 1 91 ? 8.563 4.620 -2.587 1.00 94.25 91 ALA A O 1
ATOM 712 N N . GLU A 1 92 ? 8.811 5.357 -4.690 1.00 94.88 92 GLU A N 1
ATOM 713 C CA . GLU A 1 92 ? 7.795 6.409 -4.587 1.00 94.88 92 GLU A CA 1
ATOM 714 C C . GLU A 1 92 ? 6.411 5.832 -4.279 1.00 94.88 92 GLU A C 1
ATOM 716 O O . GLU A 1 92 ? 5.741 6.264 -3.335 1.00 94.88 92 GLU A O 1
ATOM 721 N N . LYS A 1 93 ? 5.996 4.794 -5.017 1.00 94.25 93 LYS A N 1
ATOM 722 C CA . LYS A 1 93 ? 4.710 4.119 -4.793 1.00 94.25 93 LYS A CA 1
ATOM 723 C C . LYS A 1 93 ? 4.627 3.493 -3.406 1.00 94.25 93 LYS A C 1
ATOM 725 O O . LYS A 1 93 ? 3.603 3.642 -2.740 1.00 94.25 93 LYS A O 1
ATOM 730 N N . ARG A 1 94 ? 5.700 2.853 -2.930 1.00 94.12 94 ARG A N 1
ATOM 731 C CA . ARG A 1 94 ? 5.778 2.319 -1.559 1.00 94.12 94 ARG A CA 1
ATOM 732 C C . ARG A 1 94 ? 5.585 3.420 -0.523 1.00 94.12 94 ARG A C 1
ATOM 734 O O . ARG A 1 94 ? 4.826 3.229 0.422 1.00 94.12 94 ARG A O 1
ATOM 741 N N . THR A 1 95 ? 6.225 4.568 -0.717 1.00 94.50 95 THR A N 1
ATOM 742 C CA . THR A 1 95 ? 6.148 5.696 0.219 1.00 94.50 95 THR A CA 1
ATOM 743 C C . THR A 1 95 ? 4.732 6.274 0.289 1.00 94.50 95 THR A C 1
ATOM 745 O O . THR A 1 95 ? 4.222 6.542 1.379 1.00 94.50 95 THR A O 1
ATOM 748 N N . ILE A 1 96 ? 4.061 6.407 -0.860 1.00 95.44 96 ILE A N 1
ATOM 749 C CA . ILE A 1 96 ? 2.664 6.858 -0.936 1.00 95.44 96 ILE A CA 1
ATOM 750 C C . ILE A 1 96 ? 1.740 5.868 -0.215 1.00 95.44 96 ILE A C 1
ATOM 752 O O . ILE A 1 96 ? 0.996 6.269 0.680 1.00 95.44 96 ILE A O 1
ATOM 756 N N . LEU A 1 97 ? 1.847 4.573 -0.528 1.00 94.75 97 LEU A N 1
ATOM 757 C CA . LEU A 1 97 ? 1.022 3.530 0.089 1.00 94.75 97 LEU A CA 1
ATOM 758 C C . LEU A 1 97 ? 1.226 3.450 1.607 1.00 94.75 97 LEU A C 1
ATOM 760 O O . LEU A 1 97 ? 0.261 3.362 2.364 1.00 94.75 97 LEU A O 1
ATOM 764 N N . GLN A 1 98 ? 2.472 3.527 2.083 1.00 95.38 98 GLN A N 1
ATOM 765 C CA . GLN A 1 98 ? 2.766 3.536 3.520 1.00 95.38 98 GLN A CA 1
ATOM 766 C C . GLN A 1 98 ? 2.125 4.730 4.230 1.00 95.38 98 GLN A C 1
ATOM 768 O O . GLN A 1 98 ? 1.623 4.591 5.349 1.00 95.38 98 GLN A O 1
ATOM 773 N N . LYS A 1 99 ? 2.121 5.901 3.586 1.00 95.56 99 LYS A N 1
ATOM 774 C CA . LYS A 1 99 ? 1.475 7.099 4.124 1.00 95.56 99 LYS A CA 1
ATOM 775 C C . LYS A 1 99 ? -0.041 6.920 4.209 1.00 95.56 99 LYS A C 1
ATOM 777 O O . LYS A 1 99 ? -0.611 7.205 5.259 1.00 95.56 99 LYS A O 1
ATOM 782 N N . GLU A 1 100 ? -0.673 6.404 3.157 1.00 95.25 100 GLU A N 1
ATOM 783 C CA . GLU A 1 100 ? -2.116 6.132 3.129 1.00 95.25 100 GLU A CA 1
ATOM 784 C C . GLU A 1 100 ? -2.532 5.134 4.216 1.00 95.25 100 GLU A C 1
ATOM 786 O O . GLU A 1 100 ? -3.435 5.420 5.006 1.00 95.25 100 GLU A O 1
ATOM 791 N N . VAL A 1 101 ? -1.821 4.007 4.326 1.00 96.06 101 VAL A N 1
ATOM 792 C CA . VAL A 1 101 ? -2.071 2.987 5.357 1.00 96.06 101 VAL A CA 1
ATOM 793 C C . VAL A 1 101 ? -1.914 3.575 6.759 1.00 96.06 101 VAL A C 1
ATOM 795 O O . VAL A 1 101 ? -2.763 3.361 7.625 1.00 96.06 101 VAL A O 1
ATOM 798 N N . ARG A 1 102 ? -0.862 4.366 7.001 1.00 96.94 102 ARG A N 1
ATOM 799 C CA . ARG A 1 102 ? -0.640 5.002 8.307 1.00 96.94 102 ARG A CA 1
ATOM 800 C C . ARG A 1 102 ? -1.770 5.961 8.674 1.00 96.94 102 ARG A C 1
ATOM 802 O O . ARG A 1 102 ? -2.220 5.945 9.819 1.00 96.94 102 ARG A O 1
ATOM 809 N N . THR A 1 103 ? -2.230 6.779 7.730 1.00 96.25 103 THR A N 1
ATOM 810 C CA . THR A 1 103 ? -3.349 7.703 7.957 1.00 96.25 103 THR A CA 1
ATOM 811 C C . THR A 1 103 ? -4.637 6.951 8.291 1.00 96.25 103 THR A C 1
ATOM 813 O O . THR A 1 103 ? -5.328 7.334 9.233 1.00 96.25 103 THR A O 1
ATOM 816 N N . GLN A 1 104 ? -4.929 5.846 7.601 1.00 95.44 104 GLN A N 1
ATOM 817 C CA . GLN A 1 104 ? -6.099 5.015 7.906 1.00 95.44 104 GLN A CA 1
ATOM 818 C C . GLN A 1 104 ? -6.014 4.390 9.304 1.00 95.44 104 GLN A C 1
ATOM 820 O O . GLN A 1 104 ? -6.972 4.470 10.072 1.00 95.44 104 GLN A O 1
ATOM 825 N N . ILE A 1 105 ? -4.855 3.836 9.681 1.00 97.38 105 ILE A N 1
ATOM 826 C CA . ILE A 1 105 ? -4.640 3.283 11.029 1.00 97.38 105 ILE A CA 1
ATOM 827 C C . ILE A 1 105 ? -4.862 4.360 12.100 1.00 97.38 105 ILE A C 1
ATOM 829 O O . ILE A 1 105 ? -5.522 4.101 13.106 1.00 97.38 105 ILE A O 1
ATOM 833 N N . GLN A 1 106 ? -4.359 5.580 11.885 1.00 97.44 106 GLN A N 1
ATOM 834 C CA . GLN A 1 106 ? -4.566 6.696 12.812 1.00 97.44 106 GLN A CA 1
ATOM 835 C C . GLN A 1 106 ? -6.045 7.083 12.936 1.00 97.44 106 GLN A C 1
ATOM 837 O O . GLN A 1 106 ? -6.524 7.283 14.050 1.00 97.44 106 GLN A O 1
ATOM 842 N N . GLN A 1 107 ? -6.786 7.150 11.827 1.00 96.12 107 GLN A N 1
ATOM 843 C CA . GLN A 1 107 ? -8.224 7.438 11.849 1.00 96.12 107 GLN A CA 1
ATOM 844 C C . GLN A 1 107 ? -9.008 6.367 12.616 1.00 96.12 107 GLN A C 1
ATOM 846 O O . GLN A 1 107 ? -9.815 6.704 13.482 1.00 96.12 107 GLN A O 1
ATOM 851 N N . ILE A 1 108 ? -8.726 5.086 12.359 1.00 97.69 108 ILE A N 1
ATOM 852 C CA . ILE A 1 108 ? -9.343 3.965 13.080 1.00 97.69 108 ILE A CA 1
ATOM 853 C C . ILE A 1 108 ? -9.039 4.062 14.580 1.00 97.69 108 ILE A C 1
ATOM 855 O O . ILE A 1 108 ? -9.951 3.950 15.397 1.00 97.69 108 ILE A O 1
ATOM 859 N N . ALA A 1 109 ? -7.785 4.330 14.957 1.00 98.25 109 ALA A N 1
ATOM 860 C CA . ALA A 1 109 ? -7.382 4.466 16.356 1.00 98.25 109 ALA A CA 1
ATOM 861 C C . ALA A 1 109 ? -8.086 5.632 17.073 1.00 98.25 109 ALA A C 1
ATOM 863 O O . ALA A 1 109 ? -8.468 5.496 18.239 1.00 98.25 109 ALA A O 1
ATOM 864 N N . VAL A 1 110 ? -8.301 6.760 16.384 1.00 98.38 110 VAL A N 1
ATOM 865 C CA . VAL A 1 110 ? -9.049 7.908 16.923 1.00 98.38 110 VAL A CA 1
ATOM 866 C C . VAL A 1 110 ? -10.518 7.548 17.125 1.00 98.38 110 VAL A C 1
ATOM 868 O O . VAL A 1 110 ? -11.042 7.749 18.219 1.00 98.38 110 VAL A O 1
ATOM 871 N N . VAL A 1 111 ? -11.177 6.970 16.116 1.00 98.44 111 VAL A N 1
ATOM 872 C CA . VAL A 1 111 ? -12.585 6.551 16.222 1.00 98.44 111 VAL A CA 1
ATOM 873 C C . VAL A 1 111 ? -12.761 5.541 17.356 1.00 98.44 111 VAL A C 1
ATOM 875 O O . VAL A 1 111 ? -13.651 5.694 18.190 1.00 98.44 111 VAL A O 1
ATOM 878 N N . PHE A 1 112 ? -11.872 4.553 17.446 1.00 98.44 112 PHE A N 1
ATOM 879 C CA . PHE A 1 112 ? -11.896 3.546 18.502 1.00 98.44 112 PHE A CA 1
ATOM 880 C C . PHE A 1 112 ? -11.709 4.161 19.897 1.00 98.44 112 PHE A C 1
ATOM 882 O O . PHE A 1 112 ? -12.458 3.841 20.819 1.00 98.44 112 PHE A O 1
ATOM 889 N N . SER A 1 113 ? -10.776 5.108 20.041 1.00 98.31 113 SER A N 1
ATOM 890 C CA . SER A 1 113 ? -10.583 5.866 21.285 1.00 98.31 113 SER A CA 1
ATOM 891 C C . SER A 1 113 ? -11.843 6.629 21.696 1.00 98.31 113 SER A C 1
ATOM 893 O O . SER A 1 113 ? -12.234 6.582 22.860 1.00 98.31 113 SER A O 1
ATOM 895 N N . VAL A 1 114 ? -12.519 7.292 20.751 1.00 98.50 114 VAL A N 1
ATOM 896 C CA . VAL A 1 114 ? -13.770 8.021 21.021 1.00 98.50 114 VAL A CA 1
ATOM 897 C C . VAL A 1 114 ? -14.871 7.069 21.490 1.00 98.50 114 VAL A C 1
ATOM 899 O O . VAL A 1 114 ? -15.548 7.359 22.477 1.00 98.50 114 VAL A O 1
ATOM 902 N N . VAL A 1 115 ? -15.023 5.915 20.835 1.00 98.62 115 VAL A N 1
ATOM 903 C CA . VAL A 1 115 ? -16.005 4.892 21.225 1.00 98.62 115 VAL A CA 1
ATOM 9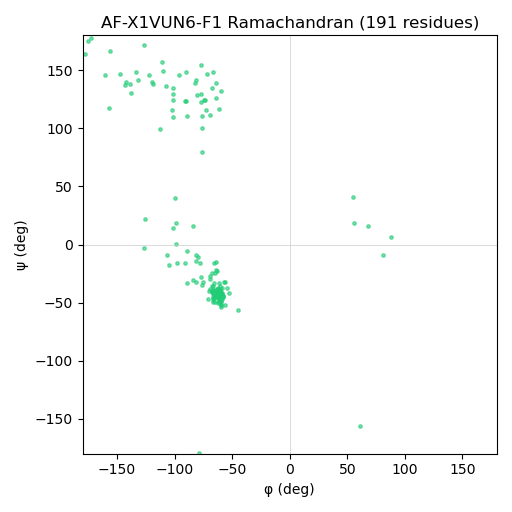04 C C . VAL A 1 115 ? -15.720 4.361 22.632 1.00 98.62 115 VAL A C 1
ATOM 906 O O . VAL A 1 115 ? -16.645 4.262 23.438 1.00 98.62 115 VAL A O 1
ATOM 909 N N . ILE A 1 116 ? -14.454 4.084 22.966 1.00 98.56 116 ILE A N 1
ATOM 910 C CA . ILE A 1 116 ? -14.052 3.656 24.315 1.00 98.56 116 ILE A CA 1
ATOM 911 C C . ILE A 1 116 ? -14.393 4.723 25.354 1.00 98.56 116 ILE A C 1
ATOM 913 O O . ILE A 1 116 ? -14.997 4.409 26.379 1.00 98.56 116 ILE A O 1
ATOM 917 N N . VAL A 1 117 ? -14.035 5.984 25.102 1.00 98.56 117 VAL A N 1
ATOM 918 C CA . VAL A 1 117 ? -14.318 7.085 26.033 1.00 98.56 117 VAL A CA 1
ATOM 919 C C . VAL A 1 117 ? -15.823 7.228 26.250 1.00 98.56 117 VAL A C 1
ATOM 921 O O . VAL A 1 117 ? -16.266 7.323 27.394 1.00 98.56 117 VAL A O 1
ATOM 924 N N . LEU A 1 118 ? -16.625 7.174 25.184 1.00 98.44 118 LEU A N 1
ATOM 925 C CA . LEU A 1 118 ? -18.081 7.241 25.284 1.00 98.44 118 LEU A CA 1
ATOM 926 C C . LEU A 1 118 ? -18.652 6.062 26.086 1.00 98.44 118 LEU A C 1
ATOM 928 O O . LEU A 1 118 ? -19.494 6.270 26.959 1.00 98.44 118 LEU A O 1
ATOM 932 N N . ALA A 1 119 ? -18.164 4.843 25.845 1.00 98.25 119 ALA A N 1
ATOM 933 C CA . ALA A 1 119 ? -18.571 3.658 26.596 1.00 98.25 119 ALA A CA 1
ATOM 934 C C . ALA A 1 119 ? -18.241 3.789 28.093 1.00 98.25 119 ALA A C 1
ATOM 936 O O . ALA A 1 119 ? -19.084 3.482 28.936 1.00 98.25 119 ALA A O 1
ATOM 937 N N . ILE A 1 120 ? -17.056 4.309 28.435 1.00 98.44 120 ILE A N 1
ATOM 938 C CA . ILE A 1 120 ? -16.652 4.575 29.824 1.00 98.44 120 ILE A CA 1
ATOM 939 C C . ILE A 1 120 ? -17.556 5.638 30.461 1.00 98.44 120 ILE A C 1
ATOM 941 O O . ILE A 1 120 ? -18.020 5.450 31.585 1.00 98.44 120 ILE A O 1
ATOM 945 N N . LEU A 1 121 ? -17.848 6.737 29.759 1.00 98.25 121 LEU A N 1
ATOM 946 C CA . LEU A 1 121 ? -18.730 7.794 30.265 1.00 98.25 121 LEU A CA 1
ATOM 947 C C . LEU A 1 121 ? -20.144 7.273 30.536 1.00 98.25 121 LEU A C 1
ATOM 949 O O . LEU A 1 121 ? -20.701 7.545 31.602 1.00 98.25 121 LEU A O 1
ATOM 953 N N . LEU A 1 122 ? -20.699 6.484 29.612 1.00 97.69 122 LEU A N 1
ATOM 954 C CA . LEU A 1 122 ? -21.992 5.829 29.793 1.00 97.69 122 LEU A CA 1
ATOM 955 C C . LEU A 1 122 ? -21.958 4.865 30.983 1.00 97.69 122 LEU A C 1
ATOM 957 O O . LEU A 1 122 ? -22.833 4.935 31.845 1.00 97.69 122 LEU A O 1
ATOM 961 N N . ALA A 1 123 ? -20.928 4.023 31.091 1.00 97.25 123 ALA A N 1
ATOM 962 C CA . ALA A 1 123 ? -20.775 3.098 32.210 1.00 97.25 123 ALA A CA 1
ATOM 963 C C . ALA A 1 123 ? -20.712 3.832 33.561 1.00 97.25 123 ALA A C 1
ATOM 965 O O . ALA A 1 123 ? -21.386 3.434 34.512 1.00 97.25 123 ALA A O 1
ATOM 966 N N . ILE A 1 124 ? -19.968 4.940 33.647 1.00 97.19 124 ILE A N 1
ATOM 967 C CA . ILE A 1 124 ? -19.893 5.773 34.856 1.00 97.19 124 ILE A CA 1
ATOM 968 C C . ILE A 1 124 ? -21.252 6.413 35.162 1.00 97.19 124 ILE A C 1
ATOM 970 O O . ILE A 1 124 ? -21.676 6.414 36.320 1.00 97.19 124 ILE A O 1
ATOM 974 N N . PHE A 1 125 ? -21.945 6.946 34.154 1.00 95.31 125 PHE A N 1
ATOM 975 C CA . PHE A 1 125 ? -23.265 7.556 34.316 1.00 95.31 125 PHE A CA 1
ATOM 976 C C . PHE A 1 125 ? -24.287 6.554 34.870 1.00 95.31 125 PHE A C 1
ATOM 978 O O . PHE A 1 125 ? -24.913 6.813 35.902 1.00 95.31 125 PHE A O 1
ATOM 985 N N . PHE A 1 126 ? -24.402 5.382 34.241 1.00 93.81 126 PHE A N 1
ATOM 986 C CA . PHE A 1 126 ? -25.293 4.314 34.694 1.00 93.81 126 PHE A CA 1
ATOM 987 C C . PHE A 1 126 ? -24.901 3.792 36.078 1.00 93.81 126 PHE A C 1
ATOM 989 O O . PHE A 1 126 ? -25.765 3.672 36.945 1.00 93.81 126 PHE A O 1
ATOM 996 N N . SER A 1 127 ? -23.609 3.557 36.326 1.00 95.44 127 SER A N 1
ATOM 997 C CA . SER A 1 127 ? -23.108 3.097 37.627 1.00 95.44 127 SER A CA 1
ATOM 998 C C . SER A 1 127 ? -23.481 4.063 38.757 1.00 95.44 127 SER A C 1
ATOM 1000 O O . SER A 1 127 ? -23.990 3.645 39.799 1.00 95.44 127 SER A O 1
ATOM 1002 N N . ARG A 1 128 ? -23.333 5.377 38.537 1.00 93.69 128 ARG A N 1
ATOM 1003 C CA . ARG A 1 128 ? -23.751 6.403 39.507 1.00 93.69 128 ARG A CA 1
ATOM 1004 C C . ARG A 1 128 ? -25.260 6.395 39.744 1.00 93.69 128 ARG A C 1
ATOM 1006 O O . ARG A 1 128 ? -25.682 6.470 40.898 1.00 93.69 128 ARG A O 1
ATOM 1013 N N . LYS A 1 129 ? -26.063 6.280 38.680 1.00 90.81 129 LYS A N 1
ATOM 1014 C CA . LYS A 1 129 ? -27.531 6.235 38.767 1.00 90.81 129 LYS A CA 1
ATOM 1015 C C . LYS A 1 129 ? -28.006 5.029 39.584 1.00 90.81 129 LYS A C 1
ATOM 1017 O O . LYS A 1 129 ? -28.761 5.199 40.538 1.00 90.81 129 LYS A O 1
ATOM 1022 N N . VAL A 1 130 ? -27.490 3.839 39.272 1.00 93.38 130 VAL A N 1
ATOM 1023 C CA . VAL A 1 130 ? -27.808 2.593 39.988 1.00 93.38 130 VAL A CA 1
ATOM 1024 C C . VAL A 1 130 ? -27.368 2.667 41.448 1.00 93.38 130 VAL A C 1
ATOM 1026 O O . VAL A 1 130 ? -28.145 2.328 42.337 1.00 93.38 130 VAL A O 1
ATOM 1029 N N . LYS A 1 131 ? -26.154 3.162 41.728 1.00 92.12 131 LYS A N 1
ATOM 1030 C CA . LYS A 1 131 ? -25.651 3.293 43.104 1.00 92.12 131 LYS A CA 1
ATOM 1031 C C . LYS A 1 131 ? -26.530 4.214 43.951 1.00 92.12 131 LYS A C 1
ATOM 1033 O O . LYS A 1 131 ? -26.794 3.896 45.110 1.00 92.12 131 LYS A O 1
ATOM 1038 N N . ARG A 1 132 ? -26.996 5.335 43.387 1.00 89.62 132 ARG A N 1
ATOM 1039 C CA . ARG A 1 132 ? -27.897 6.272 44.076 1.00 89.62 132 ARG A CA 1
ATOM 1040 C C . ARG A 1 132 ? -29.195 5.582 44.489 1.00 89.62 132 ARG A C 1
ATOM 1042 O O . ARG A 1 132 ? -29.540 5.598 45.665 1.00 89.62 132 ARG A O 1
ATOM 1049 N N . GLU A 1 133 ? -29.874 4.941 43.545 1.00 87.19 133 GLU A N 1
ATOM 1050 C CA . GLU A 1 133 ? -31.172 4.305 43.805 1.00 87.19 133 GLU A CA 1
ATOM 1051 C C . GLU A 1 133 ? -31.042 3.075 44.710 1.00 87.19 133 GLU A C 1
ATOM 1053 O O . GLU A 1 133 ? -31.823 2.909 45.641 1.00 87.19 133 GLU A O 1
ATOM 1058 N N . SER A 1 134 ? -29.983 2.279 44.541 1.00 89.25 134 SER A N 1
ATOM 1059 C CA . SER A 1 134 ? -29.664 1.171 45.447 1.00 89.25 134 SER A CA 1
ATOM 1060 C C . SER A 1 134 ? -29.412 1.644 46.884 1.00 89.25 134 SER A C 1
ATOM 1062 O O . SER A 1 134 ? -29.821 0.967 47.830 1.00 89.25 134 SER A O 1
ATOM 1064 N N . THR A 1 135 ? -28.800 2.819 47.072 1.00 87.50 135 THR A N 1
ATOM 1065 C CA . THR A 1 135 ? -28.589 3.398 48.409 1.00 87.50 135 THR A CA 1
ATOM 1066 C C . THR A 1 135 ? -29.917 3.790 49.055 1.00 87.50 135 THR A C 1
ATOM 1068 O O . THR A 1 135 ? -30.131 3.421 50.206 1.00 87.50 135 THR A O 1
ATOM 1071 N N . VAL A 1 136 ? -30.823 4.446 48.315 1.00 83.81 136 VAL A N 1
ATOM 1072 C CA . VAL A 1 136 ? -32.187 4.782 48.785 1.00 83.81 136 VAL A CA 1
ATOM 1073 C C . VAL A 1 136 ? -32.949 3.520 49.191 1.00 83.81 136 VAL A C 1
ATOM 1075 O O . VAL A 1 136 ? -33.570 3.461 50.251 1.00 83.81 136 VAL A O 1
ATOM 1078 N N . PHE A 1 137 ? -32.851 2.473 48.376 1.00 81.94 137 PHE A N 1
ATOM 1079 C CA . PHE A 1 137 ? -33.520 1.206 48.651 1.00 81.94 137 PHE A CA 1
ATOM 1080 C C . PHE A 1 137 ? -32.946 0.502 49.892 1.00 81.94 137 PHE A C 1
ATOM 1082 O O . PHE A 1 137 ? -33.676 -0.047 50.716 1.00 81.94 137 PHE A O 1
ATOM 1089 N N . THR A 1 138 ? -31.625 0.567 50.069 1.00 84.56 138 THR A N 1
ATOM 1090 C CA . THR A 1 138 ? -30.940 -0.006 51.235 1.00 84.56 138 THR A CA 1
ATOM 1091 C C . THR A 1 138 ? -31.249 0.771 52.516 1.00 84.56 138 THR A C 1
ATOM 1093 O O . THR A 1 138 ? -31.443 0.156 53.565 1.00 84.56 138 THR A O 1
ATOM 1096 N N . SER A 1 139 ? -31.303 2.108 52.462 1.00 81.44 139 SER A N 1
ATOM 1097 C CA . SER A 1 139 ? -31.684 2.924 53.621 1.00 81.44 139 SER A CA 1
ATOM 1098 C C . SER A 1 139 ? -33.136 2.685 54.012 1.00 81.44 139 SER A C 1
ATOM 1100 O O . SER A 1 139 ? -33.411 2.533 55.198 1.00 81.44 139 SER A O 1
ATOM 1102 N N . PHE A 1 140 ? -34.037 2.537 53.037 1.00 76.69 140 PHE A N 1
ATOM 1103 C CA . PHE A 1 140 ? -35.419 2.156 53.309 1.00 76.69 140 PHE A CA 1
ATOM 1104 C C . PHE A 1 140 ? -35.509 0.846 54.088 1.00 76.69 140 PHE A C 1
ATOM 1106 O O . PHE A 1 140 ? -36.140 0.824 55.135 1.00 76.69 140 PHE A O 1
ATOM 1113 N N . PHE A 1 141 ? -34.862 -0.235 53.641 1.00 75.62 141 PHE A N 1
ATOM 1114 C CA . PHE A 1 141 ? -34.960 -1.509 54.362 1.00 75.62 141 PHE A CA 1
ATOM 1115 C C . PHE A 1 141 ? -34.422 -1.426 55.793 1.00 75.62 141 PHE A C 1
ATOM 1117 O O . PHE A 1 141 ? -34.958 -2.081 56.684 1.00 75.62 141 PHE A O 1
ATOM 1124 N N . LYS A 1 142 ? -33.391 -0.606 56.031 1.00 78.62 142 LYS A N 1
ATOM 1125 C CA . LYS A 1 142 ? -32.902 -0.343 57.391 1.00 78.62 142 LYS A CA 1
ATOM 1126 C C . LYS A 1 142 ? -33.928 0.418 58.234 1.00 78.62 142 LYS A C 1
ATOM 1128 O O . LYS A 1 142 ? -34.104 0.088 59.401 1.00 78.62 142 LYS A O 1
ATOM 1133 N N . GLU A 1 143 ? -34.599 1.411 57.658 1.00 76.00 143 GLU A N 1
ATOM 1134 C CA . GLU A 1 143 ? -35.598 2.233 58.352 1.00 76.00 143 GLU A CA 1
ATOM 1135 C C . GLU A 1 143 ? -36.941 1.505 58.543 1.00 76.00 143 GLU A C 1
ATOM 1137 O O . GLU A 1 143 ? -37.553 1.652 59.595 1.00 76.00 143 GLU A O 1
ATOM 1142 N N . ALA A 1 144 ? -37.365 0.660 57.601 1.00 69.62 144 ALA A N 1
ATOM 1143 C CA . ALA A 1 144 ? -38.630 -0.084 57.631 1.00 69.62 144 ALA A CA 1
ATOM 1144 C C . ALA A 1 144 ? -38.689 -1.159 58.734 1.00 69.62 144 ALA A C 1
ATOM 1146 O O . ALA A 1 144 ? -39.764 -1.546 59.187 1.00 69.62 144 ALA A O 1
ATOM 1147 N N . VAL A 1 145 ? -37.530 -1.653 59.184 1.00 64.81 145 VAL A N 1
ATOM 1148 C CA . VAL A 1 145 ? -37.437 -2.549 60.352 1.00 64.81 145 VAL A CA 1
ATOM 1149 C C . VAL A 1 145 ? -37.574 -1.764 61.665 1.00 64.81 145 VAL A C 1
ATOM 1151 O O . VAL A 1 145 ? -38.039 -2.315 62.659 1.00 64.81 145 VAL A O 1
ATOM 1154 N N . ALA A 1 146 ? -37.195 -0.482 61.673 1.00 66.06 146 ALA A N 1
ATOM 1155 C CA . ALA A 1 146 ? -37.194 0.382 62.856 1.00 66.06 146 ALA A CA 1
ATOM 1156 C C . ALA A 1 146 ? -38.438 1.287 62.971 1.00 66.06 146 ALA A C 1
ATOM 1158 O O . ALA A 1 146 ? -38.699 1.836 64.040 1.00 66.06 146 ALA A O 1
ATOM 1159 N N . GLY A 1 147 ? -39.206 1.454 61.894 1.00 65.56 147 GLY A N 1
ATOM 1160 C CA . GLY A 1 147 ? -40.374 2.323 61.845 1.00 65.56 147 GLY A CA 1
ATOM 1161 C C . GLY A 1 147 ? -41.167 2.173 60.548 1.00 65.56 147 GLY A C 1
ATOM 1162 O O . GLY A 1 147 ? -40.801 1.430 59.646 1.00 65.56 147 GLY A O 1
ATOM 1163 N N . ASN A 1 148 ? -42.275 2.900 60.455 1.00 68.00 148 ASN A N 1
ATOM 1164 C CA . ASN A 1 148 ? -43.299 2.695 59.434 1.00 68.00 148 ASN A CA 1
ATOM 1165 C C . ASN A 1 148 ? -43.202 3.672 58.248 1.00 68.00 148 ASN A C 1
ATOM 1167 O O . ASN A 1 148 ? -44.187 4.252 57.790 1.00 68.00 148 ASN A O 1
ATOM 1171 N N . LYS A 1 149 ? -41.973 3.957 57.816 1.00 74.94 149 LYS A N 1
ATOM 1172 C CA . LYS A 1 149 ? -41.699 5.012 56.840 1.00 74.94 149 LYS A CA 1
ATOM 1173 C C . LYS A 1 149 ? -41.745 4.455 55.420 1.00 74.94 149 LYS A C 1
ATOM 1175 O O . LYS A 1 149 ? -41.008 3.529 55.097 1.00 74.94 149 LYS A O 1
ATOM 1180 N N . GLN A 1 150 ? -42.597 5.036 54.581 1.00 79.00 150 GLN A N 1
ATOM 1181 C CA . GLN A 1 150 ? -42.736 4.674 53.168 1.00 79.00 150 GLN A CA 1
ATOM 1182 C C . GLN A 1 150 ? -41.591 5.240 52.314 1.00 79.00 150 GLN A C 1
ATOM 1184 O O . GLN A 1 150 ? -40.983 6.256 52.656 1.00 79.00 150 GLN A O 1
ATOM 1189 N N . ILE A 1 151 ? -41.312 4.581 51.188 1.00 79.56 151 ILE A N 1
ATOM 1190 C CA . ILE A 1 151 ? -40.389 5.057 50.151 1.00 79.56 151 ILE A CA 1
ATOM 1191 C C . ILE A 1 151 ? -41.080 6.138 49.330 1.00 79.56 151 ILE A C 1
ATOM 1193 O O . ILE A 1 151 ? -42.155 5.895 48.785 1.00 79.56 151 ILE A O 1
ATOM 1197 N N . ASP A 1 152 ? -40.430 7.284 49.145 1.00 82.44 152 ASP A N 1
ATOM 1198 C CA . ASP A 1 152 ? -40.822 8.204 48.080 1.00 82.44 152 ASP A CA 1
ATOM 1199 C C . ASP A 1 152 ? -40.323 7.670 46.728 1.00 82.44 152 ASP A C 1
ATOM 1201 O O . ASP A 1 152 ? -39.145 7.768 46.375 1.00 82.44 152 ASP A O 1
ATOM 1205 N N . THR A 1 153 ? -41.222 7.038 45.974 1.00 81.94 153 THR A N 1
ATOM 1206 C CA . THR A 1 153 ? -40.912 6.450 44.665 1.00 81.94 153 THR A CA 1
ATOM 1207 C C . THR A 1 153 ? -40.913 7.476 43.534 1.00 81.94 153 THR A C 1
ATOM 1209 O O . THR A 1 153 ? -40.458 7.169 42.425 1.00 81.94 153 THR A O 1
ATOM 1212 N N . SER A 1 154 ? -41.357 8.711 43.793 1.00 80.94 154 SER A N 1
ATOM 1213 C CA . SER A 1 154 ? -41.382 9.780 42.792 1.00 80.94 154 SER A CA 1
ATOM 1214 C C . SER A 1 154 ? -39.974 10.262 42.416 1.00 80.94 154 SER A C 1
ATOM 1216 O O . SER A 1 154 ? -39.734 10.599 41.253 1.00 80.94 154 SER A O 1
ATOM 1218 N N . GLU A 1 155 ? -39.022 10.183 43.352 1.00 79.75 155 GLU A N 1
ATOM 1219 C CA . GLU A 1 155 ? -37.616 10.568 43.161 1.00 79.75 155 GLU A CA 1
ATOM 1220 C C . GLU A 1 155 ? -36.762 9.496 42.460 1.00 79.75 155 GLU A C 1
ATOM 1222 O O . GLU A 1 155 ? -35.650 9.769 41.983 1.00 79.75 155 GLU A O 1
ATOM 1227 N N . LEU A 1 156 ? -37.271 8.264 42.369 1.00 84.00 156 LEU A N 1
ATOM 1228 C CA . LEU A 1 156 ? -36.602 7.182 41.655 1.00 84.00 156 LEU A CA 1
ATOM 1229 C C . LEU A 1 156 ? -36.688 7.432 40.146 1.00 84.00 156 LEU A C 1
ATOM 1231 O O . LEU A 1 156 ? -37.648 8.000 39.630 1.00 84.00 156 LEU A O 1
ATOM 1235 N N . SER A 1 157 ? -35.668 7.026 39.400 1.00 84.69 157 SER A N 1
ATOM 1236 C CA . SER A 1 157 ? -35.571 7.299 37.962 1.00 84.69 157 SER A CA 1
ATOM 1237 C C . SER A 1 157 ? -35.334 6.049 37.118 1.00 84.69 157 SER A C 1
ATOM 1239 O O . SER A 1 157 ? -35.285 6.151 35.889 1.00 84.69 157 SER A O 1
ATOM 1241 N N . ILE A 1 158 ? -35.189 4.883 37.747 1.00 86.62 158 ILE A N 1
ATOM 1242 C CA . ILE A 1 158 ? -35.234 3.565 37.113 1.00 86.62 158 ILE A CA 1
ATOM 1243 C C . ILE A 1 158 ? -36.616 2.961 37.386 1.00 86.62 158 ILE A C 1
ATOM 1245 O O . ILE A 1 158 ? -37.094 2.944 38.522 1.00 86.62 158 ILE A O 1
ATOM 1249 N N . GLN A 1 159 ? -37.275 2.484 36.331 1.00 88.94 159 GLN A N 1
ATOM 1250 C CA . GLN A 1 159 ? -38.656 2.005 36.401 1.00 88.94 159 GLN A CA 1
ATOM 1251 C C . GLN A 1 159 ? -38.791 0.785 37.318 1.00 88.94 159 GLN A C 1
ATOM 1253 O O . GLN A 1 159 ? -39.734 0.699 38.101 1.00 88.94 159 GLN A O 1
ATOM 1258 N N . GLU A 1 160 ? -37.825 -0.126 37.271 1.00 87.00 160 GLU A N 1
ATOM 1259 C CA . GLU A 1 160 ? -37.786 -1.320 38.107 1.00 87.00 160 GLU A CA 1
ATOM 1260 C C . GLU A 1 160 ? -37.749 -0.953 39.594 1.00 87.00 160 GLU A C 1
ATOM 1262 O O . GLU A 1 160 ? -38.510 -1.511 40.380 1.00 87.00 160 GLU A O 1
ATOM 1267 N N . PHE A 1 161 ? -36.938 0.037 39.985 1.00 87.06 161 PHE A N 1
ATOM 1268 C CA . PHE A 1 161 ? -36.869 0.493 41.376 1.00 87.06 161 PHE A CA 1
ATOM 1269 C C . PHE A 1 161 ? -38.174 1.153 41.840 1.00 87.06 161 PHE A C 1
ATOM 1271 O O . PHE A 1 161 ? -38.576 0.928 42.982 1.00 87.06 161 PHE A O 1
ATOM 1278 N N . LYS A 1 162 ? -38.878 1.890 40.966 1.00 89.06 162 LYS A N 1
ATOM 1279 C CA . LYS A 1 162 ? -40.225 2.415 41.269 1.00 89.06 162 LYS A CA 1
ATOM 1280 C C . LYS A 1 162 ? -41.207 1.296 41.582 1.00 89.06 162 LYS A C 1
ATOM 1282 O O . LYS A 1 162 ? -41.814 1.302 42.644 1.00 89.06 162 LYS A O 1
ATOM 1287 N N . ILE A 1 163 ? -41.293 0.301 40.696 1.00 88.44 163 ILE A N 1
ATOM 1288 C CA . ILE A 1 163 ? -42.217 -0.832 40.844 1.00 88.44 163 ILE A CA 1
ATOM 1289 C C . ILE A 1 163 ? -41.964 -1.573 42.160 1.00 88.44 163 ILE A C 1
ATOM 1291 O O . ILE A 1 163 ? -42.910 -1.918 42.869 1.00 88.44 163 ILE A O 1
ATOM 1295 N N . ILE A 1 164 ? -40.698 -1.843 42.493 1.00 87.62 164 ILE A N 1
ATOM 1296 C CA . ILE A 1 164 ? -40.365 -2.537 43.744 1.00 87.62 164 ILE A CA 1
ATOM 1297 C C . ILE A 1 164 ? -40.707 -1.641 44.944 1.00 87.62 164 ILE A C 1
ATOM 1299 O O . ILE A 1 164 ? -41.263 -2.135 45.925 1.00 87.62 164 ILE A O 1
ATOM 1303 N N . GLY A 1 165 ? -40.441 -0.334 44.860 1.00 87.69 165 GLY A N 1
ATOM 1304 C CA . GLY A 1 165 ? -40.775 0.604 45.928 1.00 87.69 165 GLY A CA 1
ATOM 1305 C C . GLY A 1 165 ? -42.277 0.724 46.192 1.00 87.69 165 GLY A C 1
ATOM 1306 O O . GLY A 1 165 ? -42.700 0.630 47.342 1.00 87.69 165 GLY A O 1
ATOM 1307 N N . ASP A 1 166 ? -43.095 0.818 45.143 1.00 89.62 166 ASP A N 1
ATOM 1308 C CA . ASP A 1 166 ? -44.557 0.915 45.260 1.00 89.62 166 ASP A CA 1
ATOM 1309 C C . ASP A 1 166 ? -45.149 -0.353 45.900 1.00 89.62 166 ASP A C 1
ATOM 1311 O O . ASP A 1 166 ? -46.056 -0.296 46.739 1.00 89.62 166 ASP A O 1
ATOM 1315 N N . ARG A 1 167 ? -44.593 -1.523 45.557 1.00 88.25 167 ARG A N 1
ATOM 1316 C CA . ARG A 1 167 ? -44.962 -2.802 46.182 1.00 88.25 167 ARG A CA 1
ATOM 1317 C C . ARG A 1 167 ? -44.558 -2.863 47.652 1.00 88.25 167 ARG A C 1
ATOM 1319 O O . ARG A 1 167 ? -45.350 -3.328 48.469 1.00 88.25 167 ARG A O 1
ATOM 1326 N N . ALA A 1 168 ? -43.361 -2.390 47.997 1.00 86.31 168 ALA A N 1
ATOM 1327 C CA . ALA A 1 168 ? -42.905 -2.341 49.385 1.00 86.31 168 ALA A CA 1
ATOM 1328 C C . ALA A 1 168 ? -43.798 -1.425 50.241 1.00 86.31 168 ALA A C 1
ATOM 1330 O O . ALA A 1 168 ? -44.195 -1.809 51.341 1.00 86.31 168 ALA A O 1
ATOM 1331 N N . ASN A 1 169 ? -44.194 -0.268 49.703 1.00 88.06 169 ASN A N 1
ATOM 1332 C CA . ASN A 1 169 ? -45.141 0.640 50.354 1.00 88.06 169 ASN A CA 1
ATOM 1333 C C . ASN A 1 169 ? -46.512 -0.014 50.569 1.00 88.06 169 ASN A C 1
ATOM 1335 O O . ASN A 1 169 ? -47.069 0.067 51.662 1.00 88.06 169 ASN A O 1
ATOM 1339 N N . SER A 1 170 ? -47.029 -0.715 49.555 1.00 88.31 170 SER A N 1
ATOM 1340 C CA . 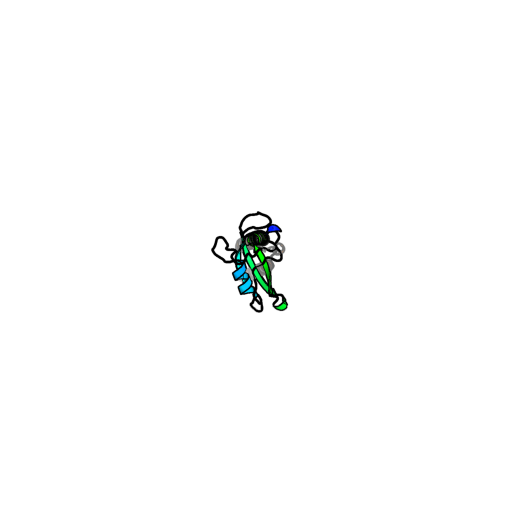SER A 1 170 ? -48.303 -1.443 49.653 1.00 88.31 170 SER A 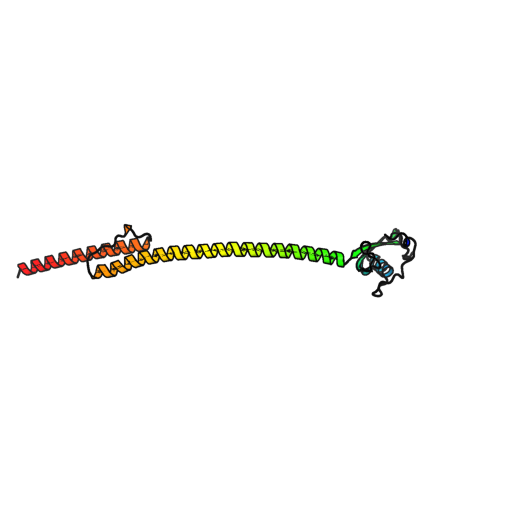CA 1
ATOM 1341 C C . SER A 1 170 ? -48.264 -2.531 50.736 1.00 88.31 170 SER A C 1
ATOM 1343 O O . SER A 1 170 ? -49.231 -2.715 51.471 1.00 88.31 170 SER A O 1
ATOM 1345 N N . MET A 1 171 ? -47.133 -3.231 50.875 1.00 85.94 171 MET A N 1
ATOM 1346 C CA . MET A 1 171 ? -46.935 -4.250 51.909 1.00 85.94 171 MET A CA 1
ATOM 1347 C C . MET A 1 171 ? -46.895 -3.652 53.324 1.00 85.94 171 MET A C 1
ATOM 1349 O O . MET A 1 171 ? -47.476 -4.236 54.238 1.00 85.94 171 MET A O 1
ATOM 1353 N N . LEU A 1 172 ? -46.232 -2.506 53.513 1.00 84.06 172 LEU A N 1
ATOM 1354 C CA . LEU A 1 172 ? -46.211 -1.800 54.801 1.00 84.06 172 LEU A CA 1
ATOM 1355 C C . LEU A 1 172 ? -47.622 -1.385 55.234 1.00 84.06 172 LEU A C 1
ATOM 1357 O O . LEU A 1 172 ? -48.023 -1.669 56.359 1.00 84.06 172 LEU A O 1
ATOM 1361 N N . LEU A 1 173 ? -48.399 -0.813 54.310 1.00 85.88 173 LEU A N 1
ATOM 1362 C CA . LEU A 1 173 ? -49.792 -0.437 54.562 1.00 85.88 173 LEU A CA 1
ATOM 1363 C C . LEU A 1 173 ? -50.651 -1.637 54.975 1.00 85.88 173 LEU A C 1
ATOM 1365 O O . LEU A 1 173 ? -51.363 -1.573 55.975 1.00 85.88 173 LEU A O 1
ATOM 1369 N N . ALA A 1 174 ? -50.539 -2.752 54.249 1.00 86.94 174 ALA A N 1
ATOM 1370 C CA . ALA A 1 174 ? -51.268 -3.971 54.584 1.00 86.94 174 ALA A CA 1
ATOM 1371 C C . ALA A 1 174 ? -50.874 -4.517 55.970 1.00 86.94 174 ALA A C 1
ATOM 1373 O O . ALA A 1 174 ? -51.734 -4.949 56.737 1.00 86.94 174 ALA A O 1
ATOM 1374 N N . LYS A 1 175 ? -49.580 -4.474 56.324 1.00 84.62 175 LYS A N 1
ATOM 1375 C CA . LYS A 1 175 ? -49.099 -4.892 57.649 1.00 84.62 175 LYS A CA 1
ATOM 1376 C C . LYS A 1 175 ? -49.708 -4.032 58.765 1.00 84.62 175 LYS A C 1
ATOM 1378 O O . LYS A 1 175 ? -50.161 -4.582 59.768 1.00 84.62 175 LYS A O 1
ATOM 1383 N N . ASP A 1 176 ? -49.758 -2.715 58.587 1.00 84.00 176 ASP A N 1
ATOM 1384 C CA . ASP A 1 176 ? -50.341 -1.796 59.573 1.00 84.00 176 ASP A CA 1
ATOM 1385 C C . ASP A 1 176 ? -51.829 -2.010 59.807 1.00 84.00 176 ASP A C 1
ATOM 1387 O O . ASP A 1 176 ? -52.318 -1.861 60.929 1.00 84.00 176 ASP A O 1
ATOM 1391 N N . GLU A 1 177 ? -52.577 -2.282 58.739 1.00 87.12 177 GLU A N 1
ATOM 1392 C CA . GLU A 1 177 ? -54.003 -2.581 58.836 1.00 87.12 177 GLU A CA 1
ATOM 1393 C C . GLU A 1 177 ? -54.231 -3.856 59.645 1.00 87.12 177 GLU A C 1
ATOM 1395 O O . GLU A 1 177 ? -55.054 -3.863 60.561 1.00 87.12 177 GLU A O 1
ATOM 1400 N N . VAL A 1 178 ? -53.442 -4.901 59.378 1.00 88.38 178 VAL A N 1
ATOM 1401 C CA . VAL A 1 178 ? -53.505 -6.164 60.122 1.00 88.38 178 VAL A CA 1
ATOM 1402 C C . VAL A 1 178 ? -53.134 -5.971 61.595 1.00 88.38 178 VAL A C 1
ATOM 1404 O O . VAL A 1 178 ? -53.832 -6.486 62.468 1.00 88.38 178 VAL A O 1
ATOM 1407 N N . GLU A 1 179 ? -52.075 -5.217 61.908 1.00 85.88 179 GLU A N 1
ATOM 1408 C CA . GLU A 1 179 ? -51.688 -4.948 63.302 1.00 85.88 179 GLU A CA 1
ATOM 1409 C C . GLU A 1 179 ? -52.754 -4.145 64.061 1.00 85.88 179 GLU A C 1
ATOM 1411 O O . GLU A 1 179 ? -53.034 -4.447 65.225 1.00 85.88 179 GLU A O 1
ATOM 1416 N N . ARG A 1 180 ? -53.386 -3.154 63.417 1.00 86.44 180 ARG A N 1
ATOM 1417 C CA . ARG A 1 180 ? -54.484 -2.380 64.020 1.00 86.44 180 ARG A CA 1
ATOM 1418 C C . ARG A 1 180 ? -55.729 -3.230 64.248 1.00 86.44 180 ARG A C 1
ATOM 1420 O O . ARG A 1 180 ? -56.272 -3.200 65.349 1.00 86.44 180 ARG A O 1
ATOM 1427 N N . ALA A 1 181 ? -56.139 -4.020 63.255 1.00 89.50 181 ALA A N 1
ATOM 1428 C CA . ALA A 1 181 ? -57.279 -4.927 63.383 1.00 89.50 181 ALA A CA 1
ATOM 1429 C C . ALA A 1 181 ? -57.061 -5.939 64.516 1.00 89.50 181 ALA A C 1
ATOM 1431 O O . ALA A 1 181 ? -57.947 -6.164 65.335 1.00 89.50 181 AL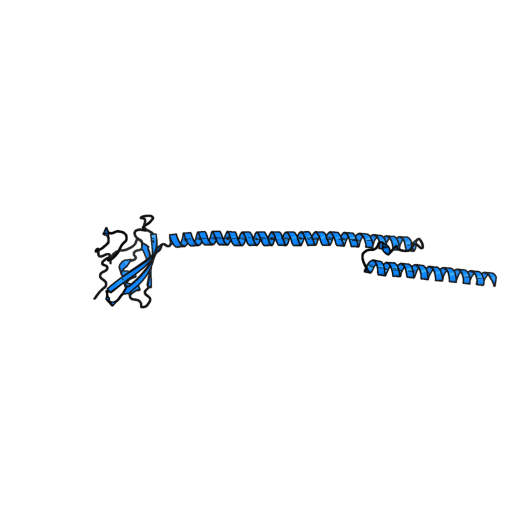A A O 1
ATOM 1432 N N . ARG A 1 182 ? -55.848 -6.496 64.617 1.00 88.50 182 ARG A N 1
ATOM 1433 C CA . ARG A 1 182 ? -55.493 -7.426 65.690 1.00 88.50 182 ARG A CA 1
ATOM 1434 C C . ARG A 1 182 ? -55.566 -6.778 67.075 1.00 88.50 182 ARG A C 1
ATOM 1436 O O . ARG A 1 182 ? -56.123 -7.390 67.980 1.00 88.50 182 ARG A O 1
ATOM 1443 N N . LYS A 1 183 ? -55.029 -5.564 67.251 1.00 89.19 183 LYS A N 1
ATOM 1444 C CA . LYS A 1 183 ? -55.114 -4.841 68.536 1.00 89.19 183 LYS A CA 1
ATOM 1445 C C . LYS A 1 183 ? -56.560 -4.585 68.951 1.00 89.19 183 LYS A C 1
ATOM 1447 O O . LYS A 1 183 ? -56.886 -4.780 70.114 1.00 89.19 183 LYS A O 1
ATOM 1452 N N . HIS A 1 184 ? -57.414 -4.213 68.000 1.00 89.56 184 HIS A N 1
ATOM 1453 C CA . HIS A 1 184 ? -58.824 -3.952 68.276 1.00 89.56 184 HIS A CA 1
ATOM 1454 C C . HIS A 1 184 ? -59.557 -5.217 68.748 1.00 89.56 184 HIS A C 1
ATOM 1456 O O . HIS A 1 184 ? -60.243 -5.196 69.763 1.00 89.56 184 HIS A O 1
ATOM 1462 N N . VAL A 1 185 ? -59.311 -6.352 68.083 1.00 88.88 185 VAL A N 1
ATOM 1463 C CA . VAL A 1 185 ? -59.848 -7.659 68.499 1.00 88.88 185 VAL A CA 1
ATOM 1464 C C . VAL A 1 185 ? -59.324 -8.078 69.882 1.00 88.88 185 VAL A C 1
ATOM 1466 O O . VAL A 1 185 ? -60.075 -8.622 70.689 1.00 88.88 185 VAL A O 1
ATOM 1469 N N . GLU A 1 186 ? -58.045 -7.829 70.190 1.00 88.62 186 GLU A N 1
ATOM 1470 C CA . GLU A 1 186 ? -57.463 -8.112 71.513 1.00 88.62 186 GLU A CA 1
ATOM 1471 C C . GLU A 1 186 ? -58.065 -7.234 72.633 1.00 88.62 186 GLU A C 1
ATOM 1473 O O . GLU A 1 186 ? -58.192 -7.706 73.766 1.00 88.62 186 GLU A O 1
ATOM 1478 N N . GLU A 1 187 ? -58.446 -5.988 72.337 1.00 87.50 187 GLU A N 1
ATOM 1479 C CA . GLU A 1 187 ? -59.139 -5.087 73.272 1.00 87.50 187 GLU A CA 1
ATOM 1480 C C . GLU A 1 187 ? -60.584 -5.535 73.537 1.00 87.50 187 GLU A C 1
ATOM 1482 O O . GLU A 1 187 ? -60.957 -5.686 74.700 1.00 87.50 187 GLU A O 1
ATOM 1487 N N . GLU A 1 188 ? -61.359 -5.867 72.500 1.00 86.31 188 GLU A N 1
ATOM 1488 C CA . GLU A 1 188 ? -62.726 -6.398 72.654 1.00 86.31 188 GLU A CA 1
ATOM 1489 C C . GLU A 1 188 ? -62.752 -7.700 73.479 1.00 86.31 188 GLU A C 1
ATOM 1491 O O . GLU A 1 188 ? -63.581 -7.882 74.372 1.00 86.31 188 GLU A O 1
ATOM 1496 N N . LEU A 1 189 ? -61.788 -8.600 73.246 1.00 80.31 189 LEU A N 1
ATOM 1497 C CA . LEU A 1 189 ? -61.622 -9.836 74.024 1.00 80.31 189 LEU A CA 1
ATOM 1498 C C . LEU A 1 189 ? -61.255 -9.589 75.497 1.00 80.31 189 LEU A C 1
ATOM 1500 O O . LEU A 1 189 ? -61.502 -10.459 76.337 1.00 80.31 189 LEU A O 1
ATOM 1504 N N . ARG A 1 190 ? -60.642 -8.443 75.819 1.00 79.06 190 ARG A N 1
ATOM 1505 C CA . ARG A 1 190 ? -60.312 -8.040 77.195 1.00 79.06 190 ARG A CA 1
ATOM 1506 C C . ARG A 1 190 ? -61.500 -7.430 77.929 1.00 79.06 190 ARG A C 1
ATOM 1508 O O . ARG A 1 190 ? -61.587 -7.624 79.134 1.00 79.06 190 ARG A O 1
ATOM 1515 N N . GLU A 1 191 ? -62.392 -6.733 77.233 1.00 75.75 191 GLU A N 1
ATOM 1516 C CA . GLU A 1 191 ? -63.607 -6.148 77.822 1.00 75.75 191 GLU A CA 1
ATOM 1517 C C . GLU A 1 191 ? -64.730 -7.178 78.049 1.00 75.75 191 GLU A C 1
ATOM 1519 O O . GLU A 1 191 ? -65.669 -6.924 78.801 1.00 75.75 191 GLU A O 1
ATOM 1524 N N . HIS A 1 192 ? -64.643 -8.354 77.420 1.00 67.44 192 HIS A N 1
ATOM 1525 C CA . HIS A 1 192 ? -65.585 -9.471 77.590 1.00 67.44 192 HIS A CA 1
ATOM 1526 C C . HIS A 1 192 ? -65.081 -10.608 78.506 1.00 67.44 192 HIS A C 1
ATOM 1528 O O . HI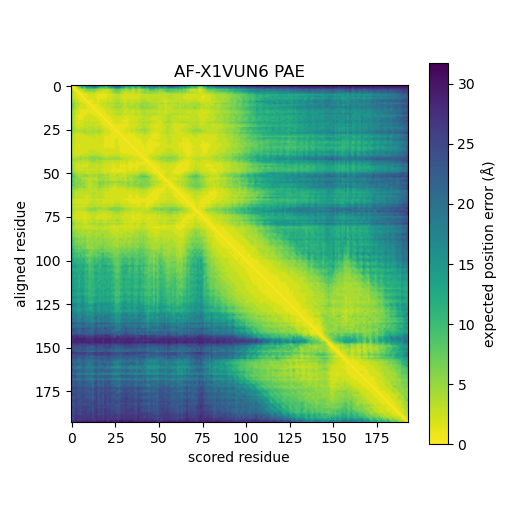S A 1 192 ? -65.674 -11.690 78.525 1.00 67.44 192 HIS A O 1
ATOM 1534 N N . ARG A 1 193 ? -64.012 -10.379 79.280 1.00 52.66 193 ARG A N 1
ATOM 1535 C CA . ARG A 1 193 ? -63.528 -11.264 80.358 1.00 52.66 193 ARG A CA 1
ATOM 1536 C C . ARG A 1 193 ? -63.719 -10.626 81.724 1.00 52.66 193 ARG A C 1
ATOM 1538 O O . ARG A 1 193 ? -64.021 -11.397 82.661 1.00 52.66 193 ARG A O 1
#

Secondary structure (DSSP, 8-state):
-----B-S--SSGGGTT-B-TT-B-TTS-BHHHHHHHHHTSTT-EEEEEEES--TTT-S-EEEEEEEEEETTTTEEEEEEEEHHHHHHHHHHHHHHHHHHHHHHHHHHHHHHHHHHHHHHHHHHHHHHHHHHHHHHHHHHHHHHHHS-PPP--TT--SHHHHHHHHHHHHHHHHHHHHHHHHHHHHHHHHHT-

Foldseek 3Di:
DAQQQQACDDPPPVSHRDRQQCPAAPVRDSVSVVQLVQQDPPVRDWDWGWDCQDPPPRHTFIKIKTWHADVVVRDIDMDIDTVVV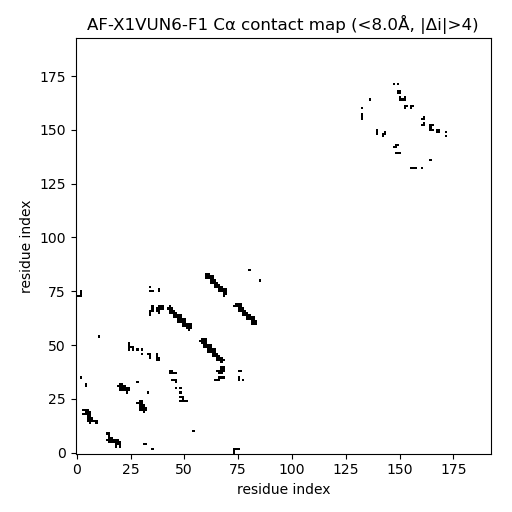VVVVVVVVVVVVVVVVVVVVVVVVVVVVVVVVVVVVVVVVVVVLVVVLVVLVVVCVVVVVVDLDARPLVPRDDPVSSVVRVVVNVVSVVVVVVVVVVVVVVVVVVVVD

Mean predicted aligned error: 10.66 Å

Organism: NCBI:txid412755

Radius of gyration: 48.37 Å; Cα contacts (8 Å, |Δi|>4): 196; chains: 1; bounding box: 96×26×126 Å

Sequence (193 aa):
NTFKGITLAHYKKENIGKNRIDLTDSNGVRINEELINVSKNPDGGYVDYVGTIKPDTNEPASKIGYAQSIDDWQWSIGTGVYVDDIEVIIAEKRTILQKEVRTQIQQIAVVFSVVIVLAILLAIFFSRKVKRESTVFTSFFKEAVAGNKQIDTSELSIQEFKIIGDRANSMLLAKDEVERARKHVEEELREHR